Protein AF-A0A4U8WAI0-F1 (afdb_monomer_lite)

Sequence (190 aa):
MKTVTSFFSLLFFILFVSCNKNGIERKIPLLVASQEYNDLNKFKKEFIAYSDSTYIFNEEYRETNHNKTERWEGKVEIINNIIKFTPFTLDYNGSETAILKNGFIEFADGKFPDRMKIVQTSLSIKNNLDLKNFKDYAVFTFYKNHHNSIWKKEVSNYDINTNELVKIDSILKKEFETNKKLGLIVKNSW

Secondary structure (DSSP, 8-state):
--SHHHHHHHHHHHHHH---------PPEEEEEEEEEESSSEEEEEEEEETTSEEEEEEEEE-SS-EEEEEEEEEEEEETTEEEEESS-BTTTTBSEEEEETTEEEE-SSSS-EEEEEEEE-S--B-----TT-SS-------HHHH--TTS--PPP----HHHHHHHHHHHHHHHHHHGGGT-------

Radius of gyration: 26.23 Å; chains: 1; bounding box: 45×72×94 Å

Structure (mmCIF, N/CA/C/O backbone):
data_AF-A0A4U8WAI0-F1
#
_entry.id   AF-A0A4U8WAI0-F1
#
loop_
_atom_site.group_PDB
_atom_site.id
_atom_site.type_symbol
_atom_site.label_atom_id
_atom_site.label_alt_id
_atom_site.label_comp_id
_atom_site.label_asym_id
_atom_site.label_entity_id
_atom_site.label_seq_id
_atom_site.pdbx_PDB_ins_code
_atom_site.Cartn_x
_atom_site.Cartn_y
_atom_site.Cartn_z
_atom_site.occupancy
_atom_site.B_iso_or_equiv
_atom_site.auth_seq_id
_atom_site.auth_comp_id
_atom_site.auth_asym_id
_atom_site.auth_atom_id
_atom_site.pdbx_PDB_model_num
ATOM 1 N N . MET A 1 1 ? 18.831 42.780 -57.590 1.00 48.75 1 MET A N 1
ATOM 2 C CA . MET A 1 1 ? 18.507 42.966 -56.152 1.00 48.75 1 MET A CA 1
ATOM 3 C C . MET A 1 1 ? 17.243 42.188 -55.741 1.00 48.75 1 MET A C 1
ATOM 5 O O . MET A 1 1 ? 16.294 42.777 -55.250 1.00 48.75 1 MET A O 1
ATOM 9 N N . LYS A 1 2 ? 17.187 40.861 -55.943 1.00 48.75 2 LYS A N 1
ATOM 10 C CA . LYS A 1 2 ? 16.062 40.012 -55.466 1.00 48.75 2 LYS A CA 1
ATOM 11 C C . LYS A 1 2 ? 16.509 38.768 -54.683 1.00 48.75 2 LYS A C 1
ATOM 13 O O . LYS A 1 2 ? 15.681 38.074 -54.117 1.00 48.75 2 LYS A O 1
ATOM 18 N N . THR A 1 3 ? 17.811 38.500 -54.623 1.00 47.19 3 THR A N 1
ATOM 19 C CA . THR A 1 3 ? 18.385 37.323 -53.954 1.00 47.19 3 THR A CA 1
ATOM 20 C C . THR A 1 3 ? 18.779 37.590 -52.499 1.00 47.19 3 THR A C 1
ATOM 22 O O . THR A 1 3 ? 18.745 36.676 -51.684 1.00 47.19 3 THR A O 1
ATOM 25 N N . VAL A 1 4 ? 19.077 38.844 -52.138 1.00 52.25 4 VAL A N 1
ATOM 26 C CA . VAL A 1 4 ? 19.508 39.216 -50.774 1.00 52.25 4 VAL A CA 1
ATOM 27 C C . VAL A 1 4 ? 18.338 39.215 -49.779 1.00 52.25 4 VAL A C 1
ATOM 29 O O . VAL A 1 4 ? 18.501 38.817 -48.630 1.00 52.25 4 VAL A O 1
ATOM 32 N N . THR A 1 5 ? 17.127 39.567 -50.223 1.00 51.12 5 THR A N 1
ATOM 33 C CA . THR A 1 5 ? 15.915 39.552 -49.385 1.00 51.12 5 THR A CA 1
ATOM 34 C C . THR A 1 5 ? 15.416 38.138 -49.069 1.00 51.12 5 THR A C 1
ATOM 36 O O . THR A 1 5 ? 14.821 37.925 -48.016 1.00 51.12 5 THR A O 1
ATOM 39 N N . SER A 1 6 ? 15.707 37.152 -49.925 1.00 53.38 6 SER A N 1
ATOM 40 C CA . SER A 1 6 ? 15.308 35.753 -49.706 1.00 53.38 6 SER A CA 1
ATOM 41 C C . SER A 1 6 ? 16.147 35.055 -48.629 1.00 53.38 6 SER A C 1
ATOM 43 O O . SER A 1 6 ? 15.634 34.192 -47.922 1.00 53.38 6 SER A O 1
ATOM 45 N N . PHE A 1 7 ? 17.419 35.436 -48.472 1.00 54.06 7 PHE A N 1
ATOM 46 C CA . PHE A 1 7 ? 18.313 34.841 -47.471 1.00 54.06 7 PHE A CA 1
ATOM 47 C C . PHE A 1 7 ? 17.980 35.307 -46.046 1.00 54.06 7 PHE A C 1
ATOM 49 O O . PHE A 1 7 ? 18.016 34.512 -45.108 1.00 54.06 7 PHE A O 1
ATOM 56 N N . PHE A 1 8 ? 17.572 36.571 -45.889 1.00 57.22 8 PHE A N 1
ATOM 57 C CA . PHE A 1 8 ? 17.129 37.115 -44.600 1.00 57.22 8 PHE A CA 1
ATOM 58 C C . PHE A 1 8 ? 15.827 36.470 -44.102 1.00 57.22 8 PHE A C 1
ATOM 60 O O . PHE A 1 8 ? 15.680 36.234 -42.905 1.00 57.22 8 PHE A O 1
ATOM 67 N N . SER A 1 9 ? 14.912 36.119 -45.012 1.00 57.28 9 SER A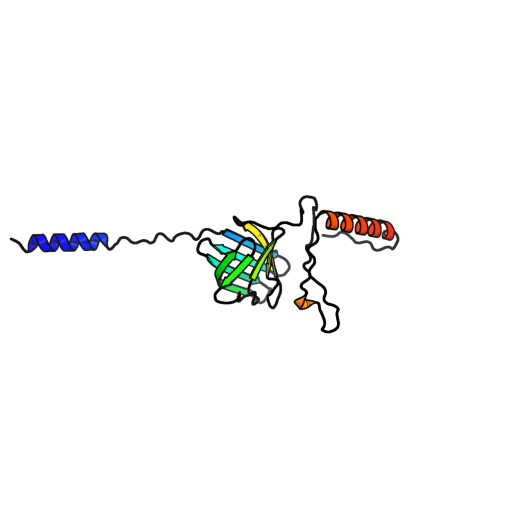 N 1
ATOM 68 C CA . SER A 1 9 ? 13.672 35.410 -44.668 1.00 57.28 9 SER A CA 1
ATOM 69 C C . SER A 1 9 ? 13.926 33.977 -44.182 1.00 57.28 9 SER A C 1
ATOM 71 O O . SER A 1 9 ? 13.237 33.518 -43.271 1.00 57.28 9 SER A O 1
ATOM 73 N N . LEU A 1 10 ? 14.935 33.292 -44.733 1.00 55.88 10 LEU A N 1
ATOM 74 C CA . LEU A 1 10 ? 15.295 31.930 -44.328 1.00 55.88 10 LEU A CA 1
ATOM 75 C C . LEU A 1 10 ? 15.992 31.904 -42.956 1.00 55.88 10 LEU A C 1
ATOM 77 O O . LEU A 1 10 ? 15.709 31.031 -42.140 1.00 55.88 10 LEU A O 1
ATOM 81 N N . LEU A 1 11 ? 16.842 32.899 -42.663 1.00 57.72 11 LEU A N 1
ATOM 82 C CA . LEU A 1 11 ? 17.500 33.032 -41.356 1.00 57.72 11 LEU A CA 1
ATOM 83 C C . LEU A 1 11 ? 16.498 33.305 -40.221 1.00 57.72 11 LEU A C 1
ATOM 85 O O . LEU A 1 11 ? 16.663 32.799 -39.113 1.00 57.72 11 LEU A O 1
ATOM 89 N N . PHE A 1 12 ? 15.437 34.068 -40.507 1.00 58.91 12 PHE A N 1
ATOM 90 C CA . PHE A 1 12 ? 14.387 34.368 -39.532 1.00 58.91 12 PHE A CA 1
ATOM 91 C C . PHE A 1 12 ? 13.549 33.128 -39.180 1.00 58.91 12 PHE A C 1
ATOM 93 O O . PHE A 1 12 ? 13.150 32.965 -38.032 1.00 58.91 12 PHE A O 1
ATOM 100 N N . PHE A 1 13 ? 13.342 32.209 -40.131 1.00 55.56 13 PHE A N 1
ATOM 101 C CA . PHE A 1 13 ? 12.629 30.950 -39.882 1.00 55.56 13 PHE A CA 1
ATOM 102 C C . PHE A 1 13 ? 13.419 29.975 -38.997 1.00 55.56 13 PHE A C 1
ATOM 104 O O . PHE A 1 13 ? 12.824 29.277 -38.179 1.00 55.56 13 PHE A O 1
ATOM 111 N N . ILE A 1 14 ? 14.753 29.960 -39.097 1.00 59.62 14 ILE A N 1
ATOM 112 C CA . ILE A 1 14 ? 15.612 29.095 -38.268 1.00 59.62 14 ILE A CA 1
ATOM 113 C C . ILE A 1 14 ? 15.574 29.527 -36.789 1.00 59.62 14 ILE A C 1
ATOM 115 O O . ILE A 1 14 ? 15.638 28.680 -35.898 1.00 59.62 14 ILE A O 1
ATOM 119 N N . LEU A 1 15 ? 15.376 30.820 -36.509 1.00 53.59 15 LEU A N 1
ATOM 120 C CA . LEU A 1 15 ? 15.262 31.336 -35.139 1.00 53.59 15 LEU A CA 1
ATOM 121 C C . LEU A 1 15 ? 13.970 30.898 -34.422 1.00 53.59 15 LEU A C 1
ATOM 123 O O . LEU A 1 15 ? 13.975 30.793 -33.199 1.00 53.59 15 LEU A O 1
ATOM 127 N N . PHE A 1 16 ? 12.897 30.567 -35.150 1.00 55.09 16 PHE A N 1
ATOM 128 C CA . PHE A 1 16 ? 11.651 30.057 -34.555 1.00 55.09 16 PHE A CA 1
ATOM 129 C C . PHE A 1 16 ? 11.649 28.541 -34.305 1.00 55.09 16 PHE A C 1
ATOM 131 O O . PHE A 1 16 ? 10.813 28.053 -33.545 1.00 55.09 16 PHE A O 1
ATOM 138 N N . VAL A 1 17 ? 12.589 27.786 -34.887 1.00 56.12 17 VAL A N 1
ATOM 139 C CA . VAL A 1 17 ? 12.717 26.335 -34.643 1.00 56.12 17 VAL A CA 1
ATOM 140 C C . VAL A 1 17 ? 13.436 26.046 -33.319 1.00 56.12 17 VAL A C 1
ATOM 142 O O . VAL A 1 17 ? 13.257 24.979 -32.739 1.00 56.12 17 VAL A O 1
ATOM 145 N N . SER A 1 18 ? 14.162 27.018 -32.759 1.00 49.38 18 SER A N 1
ATOM 146 C CA . SER A 1 18 ? 14.815 26.881 -31.451 1.00 49.38 18 SER A CA 1
ATOM 147 C C . SER A 1 18 ? 13.900 27.296 -30.291 1.00 49.38 18 SER A C 1
ATOM 149 O O . SER A 1 18 ? 14.303 27.987 -29.358 1.00 49.38 18 SER A O 1
ATOM 151 N N . CYS A 1 19 ? 12.636 26.868 -30.326 1.00 44.09 19 CYS A N 1
ATOM 152 C CA . CYS A 1 19 ? 11.806 26.862 -29.128 1.00 44.09 19 CYS A CA 1
ATOM 153 C C . CYS A 1 19 ? 12.136 25.580 -28.360 1.00 44.09 19 CYS A C 1
ATOM 155 O O . CYS A 1 19 ? 11.462 24.558 -28.482 1.00 44.09 19 CYS A O 1
ATOM 157 N N . ASN A 1 20 ? 13.231 25.631 -27.605 1.00 47.34 20 ASN A N 1
ATOM 158 C CA . ASN A 1 20 ? 13.662 24.558 -26.726 1.00 47.34 20 ASN A CA 1
ATOM 159 C C . ASN A 1 20 ? 12.610 24.408 -25.611 1.00 47.34 20 ASN A C 1
ATOM 161 O O . ASN A 1 20 ? 12.690 25.057 -24.568 1.00 47.34 20 ASN A O 1
ATOM 165 N N . LYS A 1 21 ? 11.578 23.586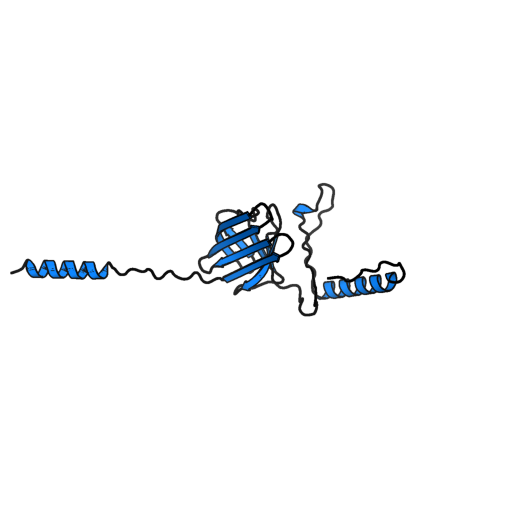 -25.841 1.00 47.62 21 LYS A N 1
ATOM 166 C CA . LYS A 1 21 ? 10.645 23.129 -24.804 1.00 47.62 21 LYS A CA 1
ATOM 167 C C . LYS A 1 21 ? 11.368 22.139 -23.888 1.00 47.62 21 LYS A C 1
ATOM 169 O O . LYS A 1 21 ? 10.975 20.990 -23.765 1.00 47.62 21 LYS A O 1
ATOM 174 N N . ASN A 1 22 ? 12.393 22.613 -23.189 1.00 43.12 22 ASN A N 1
ATOM 175 C CA . ASN A 1 22 ? 12.888 21.971 -21.977 1.00 43.12 22 ASN A CA 1
ATOM 176 C C . ASN A 1 22 ? 12.138 22.550 -20.772 1.00 43.12 22 ASN A C 1
ATOM 178 O O . ASN A 1 22 ? 12.723 22.898 -19.752 1.00 43.12 22 ASN A O 1
ATOM 182 N N . GLY A 1 23 ? 10.817 22.677 -20.898 1.00 42.31 23 GLY A N 1
ATOM 183 C CA . GLY A 1 23 ? 9.958 22.631 -19.733 1.00 42.31 23 GLY A CA 1
ATOM 184 C C . GLY A 1 23 ? 9.838 21.159 -19.394 1.00 42.31 23 GLY A C 1
ATOM 185 O O . GLY A 1 23 ? 9.019 20.473 -19.991 1.00 42.31 23 GLY A O 1
ATOM 186 N N . ILE A 1 24 ? 10.695 20.649 -18.508 1.00 51.03 24 ILE A N 1
ATOM 187 C CA . ILE A 1 24 ? 10.429 19.361 -17.868 1.00 51.03 24 ILE A CA 1
ATOM 188 C C . ILE A 1 24 ? 9.103 19.571 -17.134 1.00 51.03 24 ILE A C 1
ATOM 190 O O . ILE A 1 24 ? 9.083 20.197 -16.072 1.00 51.03 24 ILE A O 1
ATOM 194 N N . GLU A 1 25 ? 7.990 19.146 -17.734 1.00 57.62 25 GLU A N 1
ATOM 195 C CA . GLU A 1 25 ? 6.705 19.084 -17.048 1.00 57.62 25 GLU A CA 1
ATOM 196 C C . GLU A 1 25 ? 6.931 18.236 -15.798 1.00 57.62 25 GLU A C 1
ATOM 198 O O . GLU A 1 25 ? 7.198 17.035 -15.866 1.00 57.62 25 GLU A O 1
ATOM 203 N N . ARG A 1 26 ? 6.941 18.888 -14.632 1.00 69.19 26 ARG A N 1
ATOM 204 C CA . ARG A 1 26 ? 7.098 18.187 -13.361 1.00 69.19 26 ARG A CA 1
ATOM 205 C C . ARG A 1 26 ? 5.863 17.318 -13.188 1.00 69.19 26 ARG A C 1
ATOM 207 O O . ARG A 1 26 ? 4.778 17.845 -12.953 1.00 69.19 26 ARG A O 1
ATOM 214 N N . LYS A 1 27 ? 6.035 16.000 -13.303 1.00 85.44 27 LYS A N 1
ATOM 215 C CA . LYS A 1 27 ? 4.972 15.027 -13.050 1.00 85.44 27 LYS A CA 1
ATOM 216 C C . LYS A 1 27 ? 4.385 15.283 -11.662 1.00 85.44 27 LYS A C 1
ATOM 218 O O . LYS A 1 27 ? 5.101 15.190 -10.665 1.00 85.44 27 LYS A O 1
ATOM 223 N N . ILE A 1 28 ? 3.101 15.631 -11.591 1.00 92.75 28 ILE A N 1
ATOM 224 C CA . ILE A 1 28 ? 2.428 15.927 -10.319 1.00 92.75 28 ILE A CA 1
ATOM 225 C C . ILE A 1 28 ? 2.062 14.591 -9.656 1.00 92.75 28 ILE A C 1
ATOM 227 O O . ILE A 1 28 ? 1.326 13.821 -10.286 1.00 92.75 28 ILE A O 1
ATOM 231 N N . PRO A 1 29 ? 2.545 14.292 -8.433 1.00 96.25 29 PRO A N 1
ATOM 232 C CA . PRO A 1 29 ? 2.156 13.088 -7.703 1.00 96.25 29 PRO A CA 1
ATOM 233 C C . PRO A 1 29 ? 0.669 13.124 -7.329 1.00 96.25 29 PRO A C 1
ATOM 235 O O . PRO A 1 29 ? 0.208 14.078 -6.702 1.00 96.25 29 PRO A O 1
ATOM 238 N N . LEU A 1 30 ? -0.073 12.073 -7.679 1.00 96.06 30 LEU A N 1
ATOM 239 C CA . LEU A 1 30 ? -1.452 11.838 -7.226 1.00 96.06 30 LEU A CA 1
ATOM 240 C C . LEU A 1 30 ? -1.503 11.012 -5.940 1.00 96.06 30 LEU A C 1
ATOM 242 O O . LEU A 1 30 ? -2.429 11.136 -5.139 1.00 96.06 30 LEU A O 1
ATOM 246 N N . LEU A 1 31 ? -0.513 10.146 -5.750 1.00 97.62 31 LEU A N 1
ATOM 247 C CA . LEU A 1 31 ? -0.402 9.270 -4.599 1.00 97.62 31 LEU A CA 1
ATOM 248 C C . LEU A 1 31 ? 1.069 9.067 -4.270 1.00 97.62 31 LEU A C 1
ATOM 250 O O . LEU A 1 31 ? 1.859 8.759 -5.157 1.00 97.62 31 LEU A O 1
ATOM 254 N N . VAL A 1 32 ? 1.398 9.198 -2.991 1.00 98.00 32 VAL A N 1
ATOM 255 C CA . VAL A 1 32 ? 2.673 8.796 -2.408 1.00 98.00 32 VAL A CA 1
ATOM 256 C C . VAL A 1 32 ? 2.361 7.884 -1.235 1.00 98.00 32 VAL A C 1
ATOM 258 O O . VAL A 1 32 ? 1.639 8.270 -0.309 1.00 98.00 32 VAL A O 1
ATOM 261 N N . ALA A 1 33 ? 2.911 6.679 -1.271 1.00 97.62 33 ALA A N 1
ATOM 262 C CA . ALA A 1 33 ? 2.905 5.755 -0.155 1.00 97.62 33 ALA A CA 1
ATOM 263 C C . ALA A 1 33 ? 4.339 5.384 0.202 1.00 97.62 33 ALA A C 1
ATOM 265 O O . ALA A 1 33 ? 5.172 5.205 -0.684 1.00 97.62 33 ALA A O 1
ATOM 266 N N . SER A 1 34 ? 4.631 5.280 1.492 1.00 96.50 34 SER A N 1
ATOM 267 C CA . SER A 1 34 ? 5.968 4.935 1.951 1.00 96.50 34 SER A CA 1
ATOM 268 C C . SER A 1 34 ? 5.940 4.094 3.213 1.00 96.50 34 SER A C 1
ATOM 270 O O . SER A 1 34 ? 4.956 4.039 3.961 1.00 96.50 34 SER A O 1
ATOM 272 N N . GLN A 1 35 ? 7.055 3.411 3.424 1.00 92.00 35 GLN A N 1
ATOM 273 C CA . GLN A 1 35 ? 7.313 2.603 4.597 1.00 92.00 35 GLN A CA 1
ATOM 274 C C . GLN A 1 35 ? 8.811 2.627 4.861 1.00 92.00 35 GLN A C 1
ATOM 276 O O . GLN A 1 35 ? 9.608 2.445 3.943 1.00 92.00 35 GLN A O 1
ATOM 281 N N . GLU A 1 36 ? 9.190 2.880 6.106 1.00 91.19 36 GLU A N 1
ATOM 282 C CA . GLU A 1 36 ? 10.587 2.933 6.518 1.00 91.19 36 GLU A CA 1
ATOM 283 C C . GLU A 1 36 ? 10.748 2.198 7.845 1.00 91.19 36 GLU A C 1
ATOM 285 O O . GLU A 1 36 ? 9.980 2.417 8.784 1.00 91.19 36 GLU A O 1
ATOM 290 N N . TYR A 1 37 ? 11.751 1.328 7.897 1.00 85.56 37 TYR A N 1
ATOM 291 C CA . TYR A 1 37 ? 12.208 0.643 9.093 1.00 85.56 37 TYR A CA 1
ATOM 292 C C . TYR A 1 37 ? 13.691 0.942 9.265 1.00 85.56 37 TYR A C 1
ATOM 294 O O . TYR A 1 37 ? 14.490 0.714 8.357 1.00 85.56 37 TYR A O 1
ATOM 302 N N . ASN A 1 38 ? 14.034 1.477 10.430 1.00 80.44 38 ASN A N 1
ATOM 303 C CA . ASN A 1 38 ? 15.405 1.762 10.823 1.00 80.44 38 ASN A CA 1
ATOM 304 C C . ASN A 1 38 ? 15.674 0.983 12.113 1.00 80.44 38 ASN A C 1
ATOM 306 O O . ASN A 1 38 ? 15.471 1.513 13.205 1.00 80.44 38 ASN A O 1
ATOM 310 N N . ASP A 1 39 ? 16.046 -0.288 11.971 1.00 76.94 39 ASP A N 1
ATOM 311 C CA . ASP A 1 39 ? 16.511 -1.133 13.070 1.00 76.94 39 ASP A CA 1
ATOM 312 C C . ASP A 1 39 ? 18.022 -1.405 12.922 1.00 76.94 39 ASP A C 1
ATOM 314 O O . ASP A 1 39 ? 18.792 -0.468 12.703 1.00 76.94 39 ASP A O 1
ATOM 318 N N . LEU A 1 40 ? 18.476 -2.653 13.072 1.00 74.25 40 LEU A N 1
ATOM 319 C CA . LEU A 1 40 ? 19.851 -3.046 12.740 1.00 74.25 40 LEU A CA 1
ATOM 320 C C . LEU A 1 40 ? 20.129 -2.927 11.232 1.00 74.25 40 LEU A C 1
ATOM 322 O O . LEU A 1 40 ? 21.271 -2.692 10.835 1.00 74.25 40 LEU A O 1
ATOM 326 N N . ASN A 1 41 ? 19.080 -3.049 10.420 1.00 80.38 41 ASN A N 1
ATOM 327 C CA . ASN A 1 41 ? 19.074 -2.836 8.987 1.00 80.38 41 ASN A CA 1
ATOM 328 C C . ASN A 1 41 ? 18.254 -1.579 8.661 1.00 80.38 41 ASN A C 1
ATOM 330 O O . ASN A 1 41 ? 17.373 -1.143 9.408 1.00 80.38 41 ASN A O 1
ATOM 334 N N . LYS A 1 42 ? 18.536 -0.980 7.506 1.00 87.75 42 LYS A N 1
ATOM 335 C CA . LYS A 1 42 ? 17.703 0.091 6.961 1.00 87.75 42 LYS A CA 1
ATOM 336 C C . LYS A 1 42 ? 16.910 -0.445 5.791 1.00 87.75 42 LYS A C 1
ATOM 338 O O . LYS A 1 42 ? 17.481 -0.907 4.808 1.00 87.75 42 LYS A O 1
ATOM 343 N N . PHE A 1 43 ? 15.597 -0.316 5.877 1.00 90.06 43 PHE A N 1
ATOM 344 C CA . PHE A 1 43 ? 14.692 -0.652 4.797 1.00 90.06 43 PHE A CA 1
ATOM 345 C C . PHE A 1 43 ? 13.768 0.519 4.518 1.00 90.06 43 PHE A C 1
ATOM 347 O O . PHE A 1 43 ? 13.123 1.046 5.425 1.00 90.06 43 PHE A O 1
ATOM 354 N N . LYS A 1 44 ? 13.677 0.914 3.254 1.00 94.38 44 LYS A N 1
ATOM 355 C CA . LYS A 1 44 ? 12.784 1.971 2.807 1.00 94.38 44 LYS A CA 1
ATOM 356 C C . LYS A 1 44 ? 12.109 1.562 1.511 1.00 94.38 44 LYS A C 1
ATOM 358 O O . LYS A 1 44 ? 12.768 1.146 0.566 1.00 94.38 44 LYS A O 1
ATOM 363 N N . LYS A 1 45 ? 10.798 1.762 1.454 1.00 95.75 45 LYS A N 1
ATOM 364 C CA . LYS A 1 45 ? 9.999 1.642 0.240 1.00 95.75 45 LYS A CA 1
ATOM 365 C C . LYS A 1 45 ? 9.227 2.913 -0.029 1.00 95.75 45 LYS A C 1
ATOM 367 O O . LYS A 1 45 ? 8.777 3.595 0.897 1.00 95.75 45 LYS A O 1
ATOM 372 N N . GLU A 1 46 ? 9.046 3.200 -1.305 1.00 98.06 46 GLU A N 1
ATOM 373 C CA . GLU A 1 46 ? 8.242 4.318 -1.765 1.00 98.06 46 GLU A CA 1
ATOM 374 C C . GLU A 1 46 ? 7.533 3.958 -3.066 1.00 98.06 46 GLU A C 1
ATOM 376 O O . GLU A 1 46 ? 8.164 3.530 -4.027 1.00 98.06 46 GLU A O 1
ATOM 381 N N . PHE A 1 47 ? 6.224 4.178 -3.106 1.00 98.31 47 PHE A N 1
ATOM 382 C CA . PHE A 1 47 ? 5.422 4.113 -4.317 1.00 98.31 47 PHE A CA 1
ATOM 383 C C . PHE A 1 47 ? 4.851 5.490 -4.628 1.00 98.31 47 PHE A C 1
ATOM 385 O O . PHE A 1 47 ? 4.203 6.106 -3.778 1.00 98.31 47 PHE A O 1
ATOM 392 N N . ILE A 1 48 ? 5.058 5.948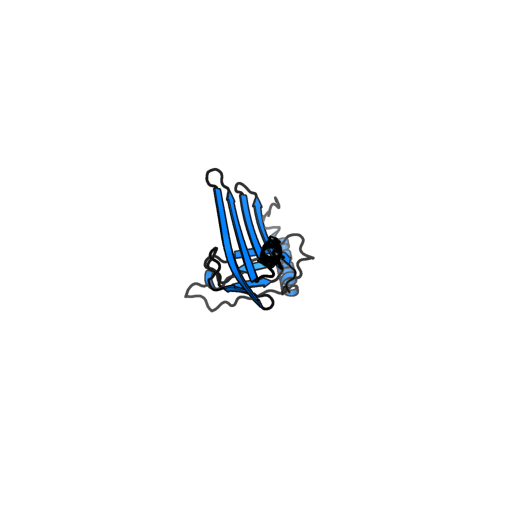 -5.859 1.00 98.19 48 ILE A N 1
ATOM 393 C CA . ILE A 1 48 ? 4.532 7.210 -6.364 1.00 98.19 48 ILE A CA 1
ATOM 394 C C . ILE A 1 48 ? 3.743 6.936 -7.638 1.00 98.19 48 ILE A C 1
ATOM 396 O O . ILE A 1 48 ? 4.306 6.437 -8.609 1.00 98.19 48 ILE A O 1
ATOM 400 N N . ALA A 1 49 ? 2.466 7.314 -7.656 1.00 97.69 49 ALA A N 1
ATOM 401 C CA . ALA A 1 49 ? 1.669 7.378 -8.879 1.00 97.69 49 ALA A CA 1
ATOM 402 C C . ALA A 1 49 ? 1.479 8.840 -9.294 1.00 97.69 49 ALA A C 1
ATOM 404 O O . ALA A 1 49 ? 1.158 9.696 -8.465 1.00 97.69 49 ALA A O 1
ATOM 405 N N . TYR A 1 50 ? 1.662 9.123 -10.579 1.00 97.44 50 TYR A N 1
ATOM 406 C CA . TYR A 1 50 ? 1.626 10.467 -11.143 1.00 97.44 50 TYR A CA 1
ATOM 407 C C . TYR A 1 50 ? 0.369 10.716 -11.977 1.00 97.44 50 TYR A C 1
ATOM 409 O O . TYR A 1 50 ? -0.291 9.802 -12.466 1.00 97.44 50 TYR A O 1
ATOM 417 N N . SER A 1 51 ? 0.062 11.998 -12.163 1.00 94.88 51 SER A N 1
ATOM 418 C CA . SER A 1 51 ? -1.065 12.488 -12.972 1.00 94.88 51 SER A CA 1
ATOM 419 C C . SER A 1 51 ? -0.997 12.116 -14.453 1.00 94.88 51 SER A C 1
ATOM 421 O O . SER A 1 51 ? -2.031 12.051 -15.108 1.00 94.88 51 SER A O 1
ATOM 423 N N . ASP A 1 52 ? 0.191 11.809 -14.972 1.00 95.06 52 ASP A N 1
ATOM 424 C CA . ASP A 1 52 ? 0.408 11.333 -16.343 1.00 95.06 52 ASP A CA 1
ATOM 425 C C . ASP A 1 52 ? 0.218 9.809 -16.494 1.00 95.06 52 ASP A C 1
ATOM 427 O O . ASP A 1 52 ? 0.609 9.231 -17.507 1.00 95.06 52 ASP A O 1
ATOM 431 N N . SER A 1 53 ? -0.384 9.149 -15.495 1.00 95.44 53 SER A N 1
ATOM 432 C CA . SER A 1 53 ? -0.614 7.696 -15.458 1.00 95.44 53 SER A CA 1
ATOM 433 C C . SER A 1 53 ? 0.669 6.856 -15.419 1.00 95.44 53 SER A C 1
ATOM 435 O O . SER A 1 53 ? 0.643 5.667 -15.735 1.00 95.44 53 SER A O 1
ATOM 437 N N . THR A 1 54 ? 1.801 7.443 -15.023 1.00 97.44 54 THR A N 1
ATOM 438 C CA . THR A 1 54 ? 3.033 6.695 -14.735 1.00 97.44 54 THR A CA 1
ATOM 439 C C . THR A 1 54 ? 3.202 6.444 -13.241 1.00 97.44 54 THR A C 1
ATOM 441 O O . THR A 1 54 ? 2.629 7.154 -12.411 1.00 97.44 54 THR A O 1
ATOM 444 N N . TYR A 1 55 ? 3.992 5.434 -12.882 1.00 97.88 55 TYR A N 1
ATOM 445 C CA . TYR A 1 55 ? 4.378 5.186 -11.497 1.00 97.88 55 TYR A CA 1
ATOM 446 C C . TYR A 1 55 ? 5.876 4.933 -11.357 1.00 97.88 55 TYR A C 1
ATOM 448 O O . TYR A 1 55 ? 6.549 4.539 -12.310 1.00 97.88 55 TYR A O 1
ATOM 456 N N . ILE A 1 56 ? 6.364 5.136 -10.137 1.00 98.06 56 ILE A N 1
ATOM 457 C CA . ILE A 1 56 ? 7.679 4.706 -9.670 1.00 98.06 56 ILE A CA 1
ATOM 458 C C . ILE A 1 56 ? 7.481 3.920 -8.373 1.00 98.06 56 ILE A C 1
ATOM 460 O O . ILE A 1 56 ? 6.738 4.354 -7.494 1.00 98.06 56 ILE A O 1
ATOM 464 N N . PHE A 1 57 ? 8.165 2.789 -8.245 1.00 97.94 57 PHE A N 1
ATOM 465 C CA . PHE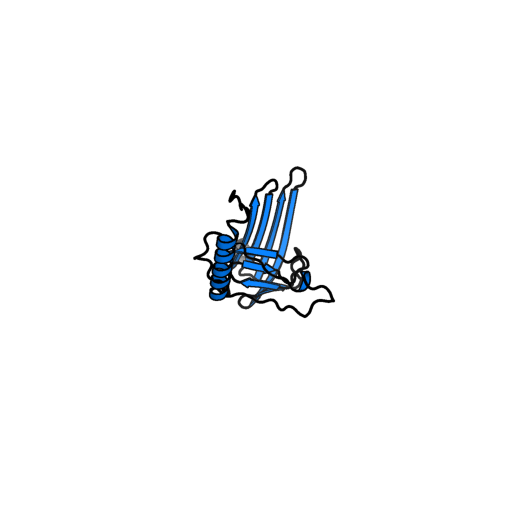 A 1 57 ? 8.351 2.072 -6.989 1.00 97.94 57 PHE A CA 1
ATOM 466 C C . PHE A 1 57 ? 9.851 2.010 -6.699 1.00 97.94 57 PHE A C 1
ATOM 468 O O . PHE A 1 57 ? 10.608 1.519 -7.531 1.00 97.94 57 PHE A O 1
ATOM 475 N N . ASN A 1 58 ? 10.284 2.497 -5.541 1.00 97.81 58 ASN A N 1
ATOM 476 C CA . ASN A 1 58 ? 11.666 2.411 -5.080 1.00 97.81 58 ASN A CA 1
ATOM 477 C C . ASN A 1 58 ? 11.738 1.492 -3.855 1.00 97.81 58 ASN A C 1
ATOM 479 O O . ASN A 1 58 ? 10.926 1.630 -2.939 1.00 97.81 58 ASN A O 1
ATOM 483 N N . GLU A 1 59 ? 12.739 0.618 -3.813 1.00 95.50 59 GLU A N 1
ATOM 484 C CA . GLU A 1 59 ? 13.129 -0.128 -2.617 1.00 95.50 59 GLU A CA 1
ATOM 485 C C . GLU A 1 59 ? 14.608 0.128 -2.321 1.00 95.50 59 GLU A C 1
ATOM 487 O O . GLU A 1 59 ? 15.465 0.055 -3.200 1.00 95.50 59 GLU A O 1
ATOM 492 N N . GLU A 1 60 ? 14.911 0.437 -1.068 1.00 94.69 60 GLU A N 1
ATOM 493 C CA . GLU A 1 60 ? 16.262 0.559 -0.549 1.00 94.69 60 GLU A CA 1
ATOM 494 C C . GLU A 1 60 ? 16.404 -0.369 0.651 1.00 94.69 60 GLU A C 1
ATOM 496 O O . GLU A 1 60 ? 15.654 -0.273 1.623 1.00 94.69 60 GLU A O 1
ATOM 501 N N . TYR A 1 61 ? 17.400 -1.241 0.586 1.00 92.44 61 TYR A N 1
ATOM 502 C CA . TYR A 1 61 ? 17.761 -2.157 1.649 1.00 92.44 61 TYR A CA 1
ATOM 503 C C . TYR A 1 61 ? 19.247 -2.019 1.959 1.00 92.44 61 TYR A C 1
ATOM 505 O O . TYR A 1 61 ? 20.086 -2.091 1.060 1.00 92.44 61 TYR A O 1
ATOM 513 N N . ARG A 1 62 ? 19.582 -1.792 3.227 1.00 89.56 62 ARG A N 1
ATOM 514 C CA . ARG A 1 62 ? 20.960 -1.724 3.714 1.00 89.56 62 ARG A CA 1
ATOM 515 C C . ARG A 1 62 ? 21.137 -2.613 4.930 1.00 89.56 62 ARG A C 1
ATOM 517 O O . ARG A 1 62 ? 20.440 -2.452 5.930 1.00 89.56 62 ARG A O 1
ATOM 524 N N . GLU A 1 63 ? 22.133 -3.474 4.846 1.00 88.38 63 GLU A N 1
ATOM 525 C CA . GLU A 1 63 ? 22.626 -4.351 5.898 1.00 88.38 63 GLU A CA 1
ATOM 526 C C . GLU A 1 63 ? 24.121 -4.093 6.120 1.00 88.38 63 GLU A C 1
ATOM 528 O O . GLU A 1 63 ? 24.773 -3.355 5.378 1.00 88.38 63 GLU A O 1
ATOM 533 N N . THR A 1 64 ? 24.707 -4.747 7.124 1.00 84.69 64 THR A N 1
ATOM 534 C CA . THR A 1 64 ? 26.134 -4.593 7.457 1.00 84.69 64 THR A CA 1
ATOM 535 C C . THR A 1 64 ? 27.074 -4.941 6.295 1.00 84.69 64 THR A C 1
ATOM 537 O O . THR A 1 64 ? 28.129 -4.328 6.151 1.00 84.69 64 THR A O 1
ATOM 540 N N . ASN A 1 65 ? 26.715 -5.923 5.469 1.00 89.06 65 ASN A N 1
ATOM 541 C CA . ASN A 1 65 ? 27.557 -6.458 4.394 1.00 89.06 65 ASN A CA 1
ATOM 542 C C . ASN A 1 65 ? 26.893 -6.421 3.007 1.00 89.06 65 ASN A C 1
ATOM 544 O O . ASN A 1 65 ? 27.508 -6.859 2.034 1.00 89.06 65 ASN A O 1
ATOM 548 N N . HIS A 1 66 ? 25.664 -5.916 2.897 1.00 85.50 66 HIS A N 1
ATOM 549 C CA . HIS A 1 66 ? 24.920 -5.894 1.645 1.00 85.50 66 HIS A CA 1
ATOM 550 C C . HIS A 1 66 ? 24.050 -4.645 1.551 1.00 85.50 66 HIS A C 1
ATOM 552 O O . HIS A 1 66 ? 23.318 -4.314 2.474 1.00 85.50 66 HIS A O 1
ATOM 558 N N . ASN A 1 67 ? 24.117 -3.961 0.411 1.00 91.81 67 ASN A N 1
ATOM 559 C CA . ASN A 1 67 ? 23.238 -2.846 0.092 1.00 91.81 67 ASN A CA 1
ATOM 560 C C . ASN A 1 67 ? 22.591 -3.116 -1.261 1.00 91.81 67 ASN A C 1
ATOM 562 O O . ASN A 1 67 ? 23.273 -3.511 -2.210 1.00 91.81 67 ASN A O 1
ATOM 566 N N . LYS A 1 68 ? 21.293 -2.850 -1.353 1.00 94.38 68 LYS A N 1
ATOM 567 C CA . LYS A 1 68 ? 20.496 -3.011 -2.559 1.00 94.38 68 LYS A CA 1
ATOM 568 C C . LYS A 1 68 ? 19.595 -1.795 -2.729 1.00 94.38 68 LYS A C 1
ATOM 570 O O . LYS A 1 68 ? 18.933 -1.359 -1.791 1.00 94.38 68 LYS A O 1
ATOM 575 N N . THR A 1 69 ? 19.569 -1.247 -3.934 1.00 95.81 69 THR A N 1
ATOM 576 C CA . THR A 1 69 ? 18.583 -0.241 -4.331 1.00 95.81 69 THR A CA 1
ATOM 577 C C . THR A 1 69 ? 17.969 -0.687 -5.639 1.00 95.81 69 THR A C 1
ATOM 579 O O . THR A 1 69 ? 18.684 -0.941 -6.606 1.00 95.81 69 THR A O 1
ATOM 582 N N . GLU A 1 70 ? 16.649 -0.780 -5.658 1.00 96.88 70 GLU A N 1
ATOM 583 C CA . GLU A 1 70 ? 15.874 -1.138 -6.834 1.00 96.88 70 GLU A CA 1
ATOM 584 C C . GLU A 1 70 ? 14.840 -0.068 -7.133 1.00 96.88 70 GLU A C 1
ATOM 586 O O . GLU A 1 70 ? 14.334 0.631 -6.251 1.00 96.88 70 GLU A O 1
ATOM 591 N N . ARG A 1 71 ? 14.550 0.059 -8.423 1.00 97.50 71 ARG A N 1
ATOM 592 C CA . ARG A 1 71 ? 13.586 1.006 -8.944 1.00 97.50 71 ARG A CA 1
ATOM 593 C C . ARG A 1 71 ? 12.831 0.356 -10.083 1.00 97.50 71 ARG A C 1
ATOM 595 O O . ARG A 1 71 ? 13.439 -0.090 -11.053 1.00 97.50 71 ARG A O 1
ATOM 602 N N . TRP A 1 72 ? 11.514 0.364 -9.970 1.00 96.94 72 TRP A N 1
ATOM 603 C CA . TRP A 1 72 ? 10.599 -0.103 -10.998 1.00 96.94 72 TRP A CA 1
ATOM 604 C C . TRP A 1 72 ? 9.740 1.058 -11.463 1.00 96.94 72 TRP A C 1
ATOM 606 O O . TRP A 1 72 ? 9.269 1.864 -10.660 1.00 96.94 72 TRP A O 1
ATOM 616 N N . GLU A 1 73 ? 9.531 1.137 -12.767 1.00 97.12 73 GLU A N 1
ATOM 617 C CA . GLU A 1 73 ? 8.729 2.176 -13.396 1.00 97.12 73 GLU A CA 1
ATOM 618 C C . GLU A 1 73 ? 7.739 1.531 -14.353 1.00 97.12 73 GLU A C 1
ATOM 620 O O . GLU A 1 73 ? 8.023 0.505 -14.969 1.00 97.12 73 GLU A O 1
ATOM 625 N N . GLY A 1 74 ? 6.583 2.156 -14.521 1.00 96.75 74 GLY A N 1
ATOM 626 C CA . GLY A 1 74 ? 5.595 1.668 -15.469 1.00 96.75 74 GLY A CA 1
ATOM 627 C C . GLY A 1 74 ? 4.398 2.591 -15.566 1.00 96.75 74 GLY A C 1
ATOM 628 O O . GLY A 1 74 ? 4.473 3.772 -15.215 1.00 96.75 74 GLY A O 1
ATOM 629 N N . LYS A 1 75 ? 3.283 2.052 -16.059 1.00 97.88 75 LYS A N 1
ATOM 630 C CA . LYS A 1 75 ? 2.019 2.780 -16.154 1.00 97.88 75 LYS A CA 1
ATOM 631 C C . LYS A 1 75 ? 0.972 2.177 -15.234 1.00 97.88 75 LYS A C 1
ATOM 633 O O . LYS A 1 75 ? 1.002 0.989 -14.914 1.00 97.88 75 LYS A O 1
ATOM 638 N N . VAL A 1 76 ? 0.044 3.027 -14.823 1.00 97.88 76 VAL A N 1
ATOM 639 C CA . VAL A 1 76 ? -1.113 2.657 -14.018 1.00 97.88 76 VAL A CA 1
ATOM 640 C C . VAL A 1 76 ? -2.385 3.212 -14.626 1.00 97.88 76 VAL A C 1
ATOM 642 O O . VAL A 1 76 ? -2.396 4.295 -15.198 1.00 97.88 76 VAL A O 1
ATOM 645 N N . GLU A 1 77 ? -3.474 2.484 -14.445 1.00 97.50 77 GLU A N 1
ATOM 646 C CA . GLU A 1 77 ? -4.829 2.987 -14.615 1.00 97.50 77 GLU A CA 1
ATOM 647 C C . GLU A 1 77 ? -5.461 3.113 -13.226 1.00 97.50 77 GLU A C 1
ATOM 649 O O . GLU A 1 77 ? -5.398 2.179 -12.426 1.00 97.50 77 GLU A O 1
ATOM 654 N N . ILE A 1 78 ? -6.036 4.273 -12.913 1.00 95.31 78 ILE A N 1
ATOM 655 C CA . ILE A 1 78 ? -6.622 4.543 -11.596 1.00 95.31 78 ILE A CA 1
ATOM 656 C C . ILE A 1 78 ? -8.135 4.657 -11.756 1.00 95.31 78 ILE A C 1
ATOM 658 O O . ILE A 1 78 ? -8.628 5.586 -12.393 1.00 95.31 78 ILE A O 1
ATOM 662 N N . ILE A 1 79 ? -8.870 3.721 -11.155 1.00 92.62 79 ILE A N 1
ATOM 663 C CA . ILE A 1 79 ? -10.334 3.670 -11.186 1.00 92.62 79 ILE A CA 1
ATOM 664 C C . ILE A 1 79 ? -10.831 3.642 -9.742 1.00 92.62 79 ILE A C 1
ATOM 666 O O . ILE A 1 79 ? -10.711 2.634 -9.044 1.00 92.62 79 ILE A O 1
ATOM 670 N N . ASN A 1 80 ? -11.418 4.750 -9.288 1.00 90.44 80 ASN A N 1
ATOM 671 C CA . ASN A 1 80 ? -11.844 4.941 -7.898 1.00 90.44 80 ASN A CA 1
ATOM 672 C C . ASN A 1 80 ? -10.681 4.717 -6.912 1.00 90.44 80 ASN A C 1
ATOM 674 O O . ASN A 1 80 ? -9.710 5.468 -6.911 1.00 90.44 80 ASN A O 1
ATOM 678 N N . ASN A 1 81 ? -10.788 3.685 -6.073 1.00 92.62 81 ASN A N 1
ATOM 679 C CA . ASN A 1 81 ? -9.797 3.296 -5.080 1.00 92.62 81 ASN A CA 1
ATOM 680 C C . ASN A 1 81 ? -8.923 2.113 -5.542 1.00 92.62 81 ASN A C 1
ATOM 682 O O . ASN A 1 81 ? -8.273 1.487 -4.709 1.00 92.62 81 ASN A O 1
ATOM 686 N N . ILE A 1 82 ? -8.942 1.767 -6.831 1.00 95.44 82 ILE A N 1
ATOM 687 C CA . ILE A 1 82 ? -8.151 0.680 -7.417 1.00 95.44 82 ILE A CA 1
ATOM 688 C C . ILE A 1 82 ? -7.113 1.283 -8.363 1.00 95.44 82 ILE A C 1
ATOM 690 O O . ILE A 1 82 ? -7.432 2.118 -9.209 1.00 95.44 82 ILE A O 1
ATOM 694 N N . ILE A 1 83 ? -5.874 0.830 -8.225 1.00 97.38 83 ILE A N 1
ATOM 695 C CA . ILE A 1 83 ? -4.762 1.094 -9.131 1.00 97.38 83 ILE A CA 1
ATOM 696 C C . ILE A 1 83 ? -4.484 -0.205 -9.871 1.00 97.38 83 ILE A C 1
ATOM 698 O O . ILE A 1 83 ? -4.238 -1.226 -9.241 1.00 97.38 83 ILE A O 1
ATOM 702 N N . LYS A 1 84 ? -4.519 -0.182 -11.196 1.00 98.12 84 LYS A N 1
ATOM 703 C CA . LYS A 1 84 ? -4.213 -1.331 -12.045 1.00 98.12 84 LYS A CA 1
ATOM 704 C C . LYS A 1 84 ? -2.892 -1.097 -12.762 1.00 98.12 84 LYS A C 1
ATOM 706 O O . LYS A 1 84 ? -2.729 -0.062 -13.403 1.00 98.12 84 LYS A O 1
ATOM 711 N N . PHE A 1 85 ? -1.967 -2.046 -12.677 1.00 98.12 85 PHE A N 1
ATOM 712 C CA . PHE A 1 85 ? -0.683 -1.977 -13.375 1.00 98.12 85 PHE A CA 1
ATOM 713 C C . PHE A 1 85 ? -0.854 -2.387 -14.841 1.00 98.12 85 PHE A C 1
ATOM 715 O O . PHE A 1 85 ? -1.578 -3.334 -15.153 1.00 98.12 85 PHE A O 1
ATOM 722 N N . THR A 1 86 ? -0.261 -1.624 -15.762 1.00 95.50 86 THR A N 1
ATOM 723 C CA . THR A 1 86 ? -0.438 -1.832 -17.206 1.00 95.50 86 THR A CA 1
ATOM 724 C C . THR A 1 86 ? 0.812 -1.431 -17.998 1.00 95.50 86 THR A C 1
ATOM 726 O O . THR A 1 86 ? 1.498 -0.478 -17.627 1.00 95.50 86 THR A O 1
ATOM 729 N N . PRO A 1 87 ? 1.148 -2.126 -19.103 1.00 95.19 87 PRO A N 1
ATOM 730 C CA . PRO A 1 87 ? 0.528 -3.360 -19.606 1.00 95.19 87 PRO A CA 1
ATOM 731 C C . PRO A 1 87 ? 0.993 -4.628 -18.869 1.00 95.19 87 PRO A C 1
ATOM 733 O O . PRO A 1 87 ? 0.530 -5.719 -19.188 1.00 95.19 87 PRO A O 1
ATOM 736 N N . PHE A 1 88 ? 1.899 -4.489 -17.902 1.00 96.25 88 PHE A N 1
ATOM 737 C CA . PHE A 1 88 ? 2.462 -5.587 -17.121 1.00 96.25 88 PHE A CA 1
ATOM 738 C C . PHE A 1 88 ? 2.124 -5.422 -15.637 1.00 96.25 88 PHE A C 1
ATOM 740 O O . PHE A 1 88 ? 1.777 -4.327 -15.191 1.00 96.25 88 PHE A O 1
ATOM 747 N N . THR A 1 89 ? 2.239 -6.513 -14.881 1.00 97.06 89 THR A N 1
ATOM 748 C CA . THR A 1 89 ? 2.163 -6.502 -13.414 1.00 97.06 89 THR A CA 1
ATOM 749 C C . THR A 1 89 ? 3.270 -5.647 -12.805 1.00 97.06 89 THR A C 1
ATOM 751 O O . THR A 1 89 ? 4.315 -5.453 -13.420 1.00 97.06 89 THR A O 1
ATOM 754 N N . LEU A 1 90 ? 3.088 -5.203 -11.563 1.00 96.56 90 LEU A N 1
ATOM 755 C CA . LEU A 1 90 ? 4.153 -4.572 -10.790 1.00 96.56 90 LEU A CA 1
ATOM 756 C C . LEU A 1 90 ? 5.309 -5.560 -10.577 1.00 96.56 90 LEU A C 1
ATOM 758 O O . LEU A 1 90 ? 5.162 -6.521 -9.829 1.00 96.56 90 LEU A O 1
ATOM 762 N N . ASP A 1 91 ? 6.473 -5.293 -11.163 1.00 94.38 91 ASP A N 1
ATOM 763 C CA . ASP A 1 91 ? 7.646 -6.178 -11.082 1.00 94.38 91 ASP A CA 1
ATOM 764 C C . ASP A 1 91 ? 8.110 -6.494 -9.652 1.00 94.38 91 ASP A C 1
ATOM 766 O O . ASP A 1 91 ? 8.622 -7.585 -9.408 1.00 94.38 91 ASP A O 1
ATOM 770 N N . TYR A 1 92 ? 7.895 -5.576 -8.702 1.00 93.69 92 TYR A N 1
ATOM 771 C CA . TYR A 1 92 ? 8.287 -5.752 -7.302 1.00 93.69 92 TYR A CA 1
ATOM 772 C C . TYR A 1 92 ? 7.747 -7.060 -6.695 1.00 93.69 92 TYR A C 1
ATOM 774 O O . TYR A 1 92 ? 8.504 -7.867 -6.156 1.00 93.69 92 TYR A O 1
ATOM 782 N N . ASN A 1 93 ? 6.435 -7.294 -6.789 1.00 93.88 93 ASN A N 1
ATOM 783 C CA . ASN A 1 93 ? 5.800 -8.474 -6.197 1.00 93.88 93 ASN A CA 1
ATOM 784 C C . ASN A 1 93 ? 4.838 -9.207 -7.144 1.00 93.88 93 ASN A C 1
ATOM 786 O O . ASN A 1 93 ? 4.197 -10.171 -6.734 1.00 93.88 93 ASN A O 1
ATOM 790 N N . GLY A 1 94 ? 4.736 -8.791 -8.402 1.00 95.69 94 GLY A N 1
ATOM 791 C CA . GLY A 1 94 ? 3.847 -9.371 -9.406 1.00 95.69 94 GLY A CA 1
ATOM 792 C C . GLY A 1 94 ? 2.372 -8.995 -9.259 1.00 95.69 94 GLY A C 1
ATOM 793 O O . GLY A 1 94 ? 1.539 -9.709 -9.803 1.00 95.69 94 GLY A O 1
ATOM 794 N N . SER A 1 95 ? 2.031 -7.931 -8.526 1.00 95.81 95 SER A N 1
ATOM 795 C CA . SER A 1 95 ? 0.629 -7.508 -8.365 1.00 95.81 95 SER A CA 1
ATOM 796 C C . SER A 1 95 ? 0.042 -6.979 -9.673 1.00 95.81 95 SER A C 1
ATOM 798 O O . SER A 1 95 ? 0.670 -6.164 -10.355 1.00 95.81 95 SER A O 1
ATOM 800 N N . GLU A 1 96 ? -1.178 -7.396 -10.012 1.00 97.19 96 GLU A N 1
ATOM 801 C CA . GLU A 1 96 ? -1.957 -6.812 -11.114 1.00 97.19 96 GLU A CA 1
ATOM 802 C C . GLU A 1 96 ? -2.643 -5.522 -10.665 1.00 97.19 96 GLU A C 1
ATOM 804 O O . GLU A 1 96 ? -2.791 -4.571 -11.442 1.00 97.19 96 GLU A O 1
ATOM 809 N N . THR A 1 97 ? -3.037 -5.476 -9.392 1.00 96.94 97 THR A N 1
ATOM 810 C CA . THR A 1 97 ? -3.763 -4.359 -8.807 1.00 96.94 97 THR A CA 1
ATOM 811 C C . THR A 1 97 ? -3.232 -3.966 -7.434 1.00 96.94 97 THR A C 1
ATOM 813 O O . THR A 1 97 ? -2.599 -4.734 -6.718 1.00 96.94 97 THR A O 1
ATOM 816 N N . ALA A 1 98 ? -3.512 -2.728 -7.045 1.00 95.94 98 ALA A N 1
ATOM 817 C CA . ALA A 1 98 ? -3.379 -2.262 -5.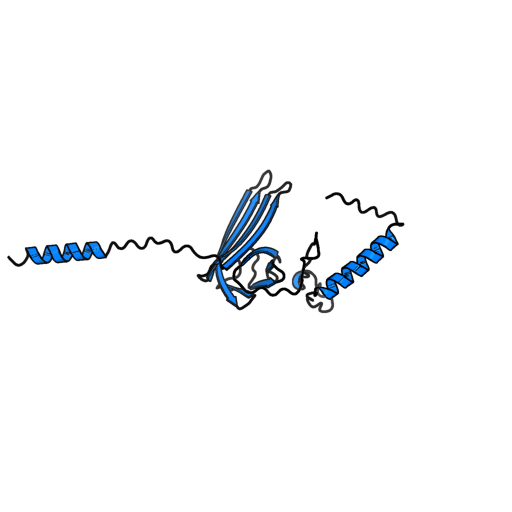682 1.00 95.94 98 ALA A CA 1
ATOM 818 C C . ALA A 1 98 ? -4.652 -1.528 -5.256 1.00 95.94 98 ALA A C 1
ATOM 820 O O . ALA A 1 98 ? -5.282 -0.829 -6.051 1.00 95.94 98 ALA A O 1
ATOM 821 N N . ILE A 1 99 ? -5.043 -1.681 -3.994 1.00 94.56 99 ILE A N 1
ATOM 822 C CA . ILE A 1 99 ? -6.279 -1.110 -3.453 1.00 94.56 99 ILE A CA 1
ATOM 823 C C . ILE A 1 99 ? -5.935 -0.037 -2.424 1.00 94.56 99 ILE A C 1
ATOM 825 O O . ILE A 1 99 ? -5.183 -0.280 -1.485 1.00 94.56 99 ILE A O 1
ATOM 829 N N . LEU A 1 100 ? -6.530 1.144 -2.572 1.00 94.56 100 LEU A N 1
ATOM 830 C CA . LEU A 1 100 ? -6.463 2.231 -1.603 1.00 94.56 100 LEU A CA 1
ATOM 831 C C . LEU A 1 100 ? -7.568 2.040 -0.567 1.00 94.56 100 LEU A C 1
ATOM 833 O O . LEU A 1 100 ? -8.754 2.228 -0.864 1.00 94.56 100 LEU A O 1
ATOM 837 N N . LYS A 1 101 ? -7.196 1.661 0.655 1.00 90.75 101 LYS A N 1
ATOM 838 C CA . LYS A 1 101 ? -8.150 1.556 1.760 1.00 90.75 101 LYS A CA 1
ATOM 839 C C . LYS A 1 101 ? -7.521 1.827 3.116 1.00 90.75 101 LYS A C 1
ATOM 841 O O . LYS A 1 101 ? -6.355 1.527 3.341 1.00 90.75 101 LYS A O 1
ATOM 846 N N . ASN A 1 102 ? -8.312 2.382 4.033 1.00 87.69 102 ASN A N 1
ATOM 847 C CA . ASN A 1 102 ? -7.930 2.617 5.433 1.00 87.69 102 ASN A CA 1
ATOM 848 C C . ASN A 1 102 ? -6.605 3.394 5.607 1.00 87.69 102 ASN A C 1
ATOM 850 O O . ASN A 1 102 ? -5.869 3.159 6.561 1.00 87.69 102 ASN A O 1
ATOM 854 N N . GLY A 1 103 ? -6.279 4.301 4.680 1.00 89.50 103 GLY A N 1
ATOM 855 C CA . GLY A 1 103 ? -5.012 5.048 4.683 1.00 89.50 103 GLY A CA 1
ATOM 856 C C . GLY A 1 103 ? -3.783 4.262 4.203 1.00 89.50 103 GLY A C 1
ATOM 857 O O . GLY A 1 103 ? -2.658 4.726 4.388 1.00 89.50 103 GLY A O 1
ATOM 858 N N . PHE A 1 104 ? -3.977 3.101 3.576 1.00 92.62 104 PHE A N 1
ATOM 859 C CA . PHE A 1 104 ? -2.926 2.269 2.994 1.00 92.62 104 PHE A CA 1
ATOM 860 C C . PHE A 1 104 ? -3.181 2.010 1.508 1.00 92.62 104 PHE A C 1
ATOM 862 O O . PHE A 1 104 ? -4.323 2.015 1.044 1.00 92.62 104 PHE A O 1
ATOM 869 N N . ILE A 1 105 ? -2.098 1.761 0.778 1.00 95.19 105 ILE A N 1
ATOM 870 C CA . ILE A 1 105 ? -2.128 1.045 -0.495 1.00 95.19 105 ILE A CA 1
ATOM 871 C C . ILE A 1 105 ? -1.809 -0.424 -0.205 1.00 95.19 105 ILE A C 1
ATOM 873 O O . ILE A 1 105 ? -0.820 -0.714 0.467 1.00 95.19 105 ILE A O 1
ATOM 877 N N . GLU A 1 106 ? -2.655 -1.337 -0.673 1.00 93.88 106 GLU A N 1
ATOM 878 C CA . GLU A 1 106 ? -2.500 -2.781 -0.478 1.00 93.88 106 GLU A CA 1
ATOM 879 C C . GLU A 1 106 ? -2.288 -3.499 -1.810 1.00 93.88 106 GLU A C 1
ATOM 881 O O . GLU A 1 106 ? -3.120 -3.399 -2.710 1.00 93.88 106 GLU A O 1
ATOM 886 N N . PHE A 1 107 ? -1.202 -4.262 -1.900 1.00 93.38 107 PHE A N 1
ATOM 887 C CA . PHE A 1 107 ? -0.798 -5.083 -3.040 1.00 93.38 107 PHE A CA 1
ATOM 888 C C . PHE A 1 107 ? -1.144 -6.549 -2.746 1.00 93.38 107 PHE A C 1
ATOM 890 O O . PHE A 1 107 ? -0.267 -7.363 -2.464 1.00 93.38 107 PHE A O 1
ATOM 897 N N . ALA A 1 108 ? -2.440 -6.858 -2.680 1.00 89.12 108 ALA A N 1
ATOM 898 C CA . ALA A 1 108 ? -2.943 -8.110 -2.107 1.00 89.12 108 ALA A CA 1
ATOM 899 C C . ALA A 1 108 ? -2.864 -9.331 -3.044 1.00 89.12 108 ALA A C 1
ATOM 901 O O . ALA A 1 108 ? -2.940 -10.462 -2.563 1.00 89.12 108 ALA A O 1
ATOM 902 N N . ASP A 1 109 ? -2.779 -9.108 -4.357 1.00 89.12 109 ASP A N 1
ATOM 903 C CA . ASP A 1 109 ? -2.789 -10.145 -5.399 1.00 89.12 109 ASP A CA 1
ATOM 904 C C . ASP A 1 109 ? -1.382 -10.548 -5.881 1.00 89.12 109 ASP A C 1
ATOM 906 O O . ASP A 1 109 ? -1.247 -11.509 -6.638 1.00 89.12 109 ASP A O 1
ATOM 910 N N . GLY A 1 110 ? -0.332 -9.866 -5.416 1.00 88.12 110 GLY A N 1
ATOM 911 C CA . GLY A 1 110 ? 1.054 -10.220 -5.704 1.00 88.12 110 GLY A CA 1
ATOM 912 C C . GLY A 1 110 ? 1.513 -11.520 -5.034 1.00 88.12 110 GLY A C 1
ATOM 913 O O . GLY A 1 110 ? 0.941 -11.999 -4.057 1.00 88.12 110 GLY A O 1
ATOM 914 N N . LYS A 1 111 ? 2.634 -12.064 -5.523 1.00 89.00 111 LYS A N 1
ATOM 915 C CA . LYS A 1 111 ? 3.327 -13.246 -4.972 1.00 89.00 111 LYS A CA 1
ATOM 916 C C . LYS A 1 111 ? 3.697 -13.079 -3.499 1.00 89.00 111 LYS A C 1
ATOM 918 O O . LYS A 1 111 ? 3.733 -14.059 -2.759 1.00 89.00 111 LYS A O 1
ATOM 923 N N . PHE A 1 112 ? 3.991 -11.845 -3.099 1.00 86.06 112 PHE A N 1
ATOM 924 C CA . PHE A 1 112 ? 4.251 -11.458 -1.720 1.00 86.06 112 PHE A CA 1
ATOM 925 C C . PHE A 1 112 ? 3.360 -10.255 -1.406 1.00 86.06 112 PHE A C 1
ATOM 927 O O . PHE A 1 112 ? 3.678 -9.142 -1.843 1.00 86.06 112 PHE A O 1
ATOM 934 N N . PRO A 1 113 ? 2.221 -10.466 -0.721 1.00 88.38 113 PRO A N 1
ATOM 935 C CA . PRO A 1 113 ? 1.324 -9.385 -0.383 1.00 88.38 113 PRO A CA 1
ATOM 936 C C . PRO A 1 113 ? 2.029 -8.357 0.474 1.00 88.38 113 PRO A C 1
ATOM 938 O O . PRO A 1 113 ? 2.713 -8.695 1.442 1.00 88.38 113 PRO A O 1
ATOM 941 N N . ASP A 1 114 ? 1.826 -7.101 0.125 1.00 89.06 114 ASP A N 1
ATOM 942 C CA . ASP A 1 114 ? 2.470 -5.994 0.803 1.00 89.06 114 ASP A CA 1
ATOM 943 C C . ASP A 1 114 ? 1.485 -4.850 0.991 1.00 89.06 114 ASP A C 1
ATOM 945 O O . ASP A 1 114 ? 0.447 -4.769 0.329 1.00 89.06 114 ASP A O 1
ATOM 949 N N . ARG A 1 115 ? 1.805 -3.949 1.910 1.00 91.56 115 ARG A N 1
ATOM 950 C CA . ARG A 1 115 ? 1.045 -2.722 2.094 1.00 91.56 115 ARG A CA 1
ATOM 951 C C . ARG A 1 115 ? 1.957 -1.597 2.535 1.00 91.56 115 ARG A C 1
ATOM 953 O O . ARG A 1 115 ? 2.838 -1.793 3.364 1.00 91.56 115 ARG A O 1
ATOM 960 N N . MET A 1 116 ? 1.656 -0.393 2.076 1.00 93.19 116 MET A N 1
ATOM 961 C CA . MET A 1 116 ? 2.383 0.809 2.473 1.00 93.19 116 MET A CA 1
ATOM 962 C C . MET A 1 116 ? 1.425 1.886 2.945 1.00 93.19 116 MET A C 1
ATOM 964 O O . MET A 1 116 ? 0.290 1.991 2.472 1.00 93.19 116 MET A O 1
ATOM 968 N N . LYS A 1 117 ? 1.880 2.697 3.898 1.00 92.75 117 LYS A N 1
ATOM 969 C CA . LYS A 1 117 ? 1.084 3.805 4.416 1.00 92.75 117 LYS A CA 1
ATOM 970 C C . LYS A 1 117 ? 1.016 4.900 3.364 1.00 92.75 117 LYS A C 1
ATOM 972 O O . LYS A 1 117 ? 2.042 5.306 2.827 1.00 92.75 117 LYS A O 1
ATOM 977 N N . ILE A 1 118 ? -0.182 5.406 3.100 1.00 95.19 118 ILE A N 1
ATOM 978 C CA . ILE A 1 118 ? -0.363 6.570 2.238 1.00 95.19 118 ILE A CA 1
ATOM 979 C C . ILE A 1 118 ? 0.076 7.808 3.020 1.00 95.19 118 ILE A C 1
ATOM 981 O O . ILE A 1 118 ? -0.462 8.108 4.086 1.00 95.19 118 ILE A O 1
ATOM 985 N N . VAL A 1 119 ? 1.069 8.513 2.488 1.00 95.88 119 VAL A N 1
ATOM 986 C CA . VAL A 1 119 ? 1.633 9.737 3.079 1.00 95.88 119 VAL A CA 1
ATOM 987 C C . VAL A 1 119 ? 1.008 10.982 2.460 1.00 95.88 119 VAL A C 1
ATOM 989 O O . VAL A 1 119 ? 0.812 11.985 3.139 1.00 95.88 119 VAL A O 1
ATOM 992 N N . GLN A 1 120 ? 0.669 10.907 1.173 1.00 95.62 120 GLN A N 1
ATOM 993 C CA . GLN A 1 120 ? 0.030 11.981 0.423 1.00 95.62 120 GLN A CA 1
ATOM 994 C C . GLN A 1 120 ? -0.885 11.379 -0.638 1.00 95.62 120 GLN A C 1
ATOM 996 O O . GLN A 1 120 ? -0.493 10.453 -1.343 1.00 95.62 120 GLN A O 1
ATOM 1001 N N . THR A 1 121 ? -2.086 11.928 -0.806 1.00 95.12 121 THR A N 1
ATOM 1002 C CA . THR A 1 121 ? -2.935 11.576 -1.944 1.00 95.12 121 THR A CA 1
ATOM 1003 C C . THR A 1 121 ? -3.920 12.685 -2.303 1.00 95.12 121 THR A C 1
ATOM 1005 O O . THR A 1 121 ? -4.352 13.440 -1.434 1.00 95.12 121 THR A O 1
ATOM 1008 N N . SER A 1 122 ? -4.286 12.770 -3.580 1.00 93.00 122 SER A N 1
ATOM 1009 C CA . SER A 1 122 ? -5.462 13.499 -4.072 1.00 93.00 122 SER A CA 1
ATOM 1010 C C . SER A 1 122 ? -6.592 12.560 -4.524 1.00 93.00 122 SER A C 1
ATOM 1012 O O . SER A 1 122 ? -7.632 13.026 -4.987 1.00 93.00 122 SER A O 1
ATOM 1014 N N . LEU A 1 123 ? -6.399 11.243 -4.400 1.00 91.44 123 LEU A N 1
ATOM 1015 C CA . LEU A 1 123 ? -7.355 10.215 -4.803 1.00 91.44 123 LEU A CA 1
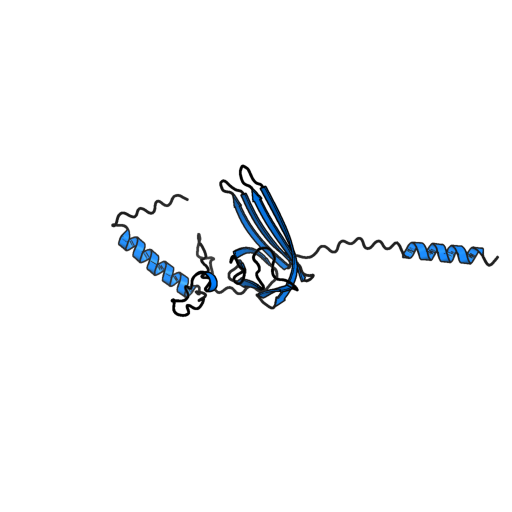ATOM 1016 C C . LEU A 1 123 ? -8.383 9.958 -3.696 1.00 91.44 123 LEU A C 1
ATOM 1018 O O . LEU A 1 123 ? -8.113 10.141 -2.508 1.00 91.44 123 LEU A O 1
ATOM 1022 N N . SER A 1 124 ? -9.567 9.482 -4.085 1.00 86.00 124 SER A N 1
ATOM 1023 C CA . SER A 1 124 ? -10.574 9.040 -3.120 1.00 86.00 124 SER A CA 1
ATOM 1024 C C . SER A 1 124 ? -10.138 7.726 -2.463 1.00 86.00 124 SER A C 1
ATOM 1026 O O . SER A 1 124 ? -9.858 6.744 -3.151 1.00 86.00 124 SER A O 1
ATOM 1028 N N . ILE A 1 125 ? -10.091 7.701 -1.128 1.00 85.88 125 ILE A N 1
ATOM 1029 C CA . ILE A 1 125 ? -9.744 6.509 -0.344 1.00 85.88 125 ILE A CA 1
ATOM 1030 C C . ILE A 1 125 ? -10.998 5.982 0.349 1.00 85.88 125 ILE A C 1
ATOM 1032 O O . ILE A 1 125 ? -11.687 6.716 1.061 1.00 85.88 125 ILE A O 1
ATOM 1036 N N . LYS A 1 126 ? -11.248 4.677 0.216 1.00 84.38 126 LYS A N 1
ATOM 1037 C CA . LYS A 1 126 ? -12.283 3.987 0.988 1.00 84.38 126 LYS A CA 1
ATOM 1038 C C . LYS A 1 126 ? -11.779 3.713 2.408 1.00 84.38 126 LYS A C 1
ATOM 1040 O O . LYS A 1 126 ? -10.875 2.907 2.601 1.00 84.38 126 LYS A O 1
ATOM 1045 N N . ASN A 1 127 ? -12.371 4.352 3.410 1.00 81.44 127 ASN A N 1
ATOM 1046 C CA . ASN A 1 127 ? -12.035 4.115 4.815 1.00 81.44 127 ASN A CA 1
ATOM 1047 C C . ASN A 1 127 ? -13.210 3.436 5.521 1.00 81.44 127 ASN A C 1
ATOM 1049 O O . ASN A 1 127 ? -14.268 4.037 5.680 1.00 81.44 127 ASN A O 1
ATOM 1053 N N . ASN A 1 128 ? -13.011 2.191 5.947 1.00 81.69 128 ASN A N 1
ATOM 1054 C CA . ASN A 1 128 ? -13.959 1.447 6.782 1.00 81.69 128 ASN A CA 1
ATOM 1055 C C . ASN A 1 128 ? -13.610 1.555 8.279 1.00 81.69 128 ASN A C 1
ATOM 1057 O O . ASN A 1 128 ? -14.421 1.192 9.131 1.00 81.69 128 ASN A O 1
ATOM 1061 N N . LEU A 1 129 ? -12.398 2.033 8.585 1.00 82.19 129 LEU A N 1
ATOM 1062 C CA . LEU A 1 129 ? -11.865 2.179 9.934 1.00 82.19 129 LEU A CA 1
ATOM 1063 C C . LEU A 1 129 ? -11.565 3.646 10.243 1.00 82.19 129 LEU A C 1
ATOM 1065 O O . LEU A 1 129 ? -10.853 4.314 9.492 1.00 82.19 129 LEU A O 1
ATOM 1069 N N . ASP A 1 130 ? -12.066 4.118 11.384 1.00 80.69 130 ASP A N 1
ATOM 1070 C CA . ASP A 1 130 ? -11.617 5.363 12.003 1.00 80.69 130 ASP A CA 1
ATOM 1071 C C . ASP A 1 130 ? -10.620 5.041 13.119 1.00 80.69 130 ASP A C 1
ATOM 1073 O O . ASP A 1 130 ? -10.984 4.585 14.205 1.00 80.69 130 ASP A O 1
ATOM 1077 N N . LEU A 1 131 ? -9.339 5.259 12.822 1.00 76.38 131 LEU A N 1
ATOM 1078 C CA . LEU A 1 131 ? -8.234 4.939 13.721 1.00 76.38 131 LEU A CA 1
ATOM 1079 C C . LEU A 1 131 ? -7.836 6.114 14.625 1.00 76.38 131 LEU A C 1
ATOM 1081 O O . LEU A 1 131 ? -6.916 5.971 15.423 1.00 76.38 131 LEU A O 1
ATOM 1085 N N . LYS A 1 132 ? -8.530 7.263 14.559 1.00 78.62 132 LYS A N 1
ATOM 1086 C CA . LYS A 1 132 ? -8.190 8.463 15.353 1.00 78.62 132 LYS A CA 1
ATOM 1087 C C . LYS A 1 132 ? -8.212 8.222 16.863 1.00 78.62 132 LYS A C 1
ATOM 1089 O O . LYS A 1 132 ? -7.473 8.872 17.594 1.00 78.62 132 LYS A O 1
ATOM 1094 N N . ASN A 1 133 ? -9.045 7.289 17.318 1.00 77.62 133 ASN A N 1
ATOM 1095 C CA . ASN A 1 133 ? -9.201 6.961 18.737 1.00 77.62 133 ASN A CA 1
ATOM 1096 C C . ASN A 1 133 ? -8.213 5.890 19.228 1.00 77.62 133 ASN A C 1
ATOM 1098 O O . ASN A 1 133 ? -8.211 5.561 20.414 1.00 77.62 133 ASN A O 1
ATOM 1102 N N . PHE A 1 134 ? -7.379 5.341 18.343 1.00 75.06 134 PHE A N 1
ATOM 1103 C CA . PHE A 1 134 ? -6.391 4.323 18.680 1.00 75.06 134 PHE A CA 1
ATOM 1104 C C . PHE A 1 134 ? -5.002 4.951 18.621 1.00 75.06 134 PHE A C 1
ATOM 1106 O O . PHE A 1 134 ? -4.491 5.248 17.544 1.00 75.06 134 PHE A O 1
ATOM 1113 N N . LYS A 1 135 ? -4.402 5.171 19.798 1.00 75.19 135 LYS A N 1
ATOM 1114 C CA . LYS A 1 135 ? -3.066 5.771 19.922 1.00 75.19 135 LYS A CA 1
ATOM 1115 C C . LYS A 1 135 ? -2.015 4.943 19.179 1.00 75.19 135 LYS A C 1
ATOM 1117 O O . LYS A 1 135 ? -1.256 5.484 18.384 1.00 75.19 135 LYS A O 1
ATOM 1122 N N . ASP A 1 136 ? -2.034 3.640 19.432 1.00 74.44 136 ASP A N 1
ATOM 1123 C CA . ASP A 1 136 ? -1.104 2.669 18.881 1.00 74.44 136 ASP A CA 1
ATOM 1124 C C . ASP A 1 136 ? -1.927 1.532 18.272 1.00 74.44 136 ASP A C 1
ATOM 1126 O O . ASP A 1 136 ? -2.804 0.966 18.931 1.00 74.44 136 ASP A O 1
ATOM 1130 N N . TYR A 1 137 ? -1.689 1.216 17.000 1.00 74.56 137 TYR A N 1
ATOM 1131 C CA . TYR A 1 137 ? -2.376 0.124 16.321 1.00 74.56 137 TYR A CA 1
ATOM 1132 C C . TYR A 1 137 ? -1.456 -0.570 15.321 1.00 74.56 137 TYR A C 1
ATOM 1134 O O . TYR A 1 137 ? -0.658 0.055 14.623 1.00 74.56 137 TYR A O 1
ATOM 1142 N N . ALA A 1 138 ? -1.628 -1.883 15.216 1.00 71.12 138 ALA A N 1
ATOM 1143 C CA . ALA A 1 138 ? -1.119 -2.675 14.113 1.00 71.12 138 ALA A CA 1
ATOM 1144 C C . ALA A 1 138 ? -2.320 -3.166 13.308 1.00 71.12 138 ALA A C 1
ATOM 1146 O O . ALA A 1 138 ? -3.254 -3.752 13.851 1.00 71.12 138 ALA A O 1
ATOM 1147 N N . VAL A 1 139 ? -2.313 -2.909 12.004 1.00 70.50 139 VAL A N 1
ATOM 1148 C CA . VAL A 1 139 ? -3.314 -3.487 11.104 1.00 70.50 139 VAL A CA 1
ATOM 1149 C C . VAL A 1 139 ? -2.842 -4.897 10.750 1.00 70.50 139 VAL A C 1
ATOM 1151 O O . VAL A 1 139 ? -1.651 -5.110 10.536 1.00 70.50 139 VAL A O 1
ATOM 1154 N N . PHE A 1 140 ? -3.735 -5.867 10.615 1.00 69.75 140 PHE A N 1
ATOM 1155 C CA . PHE A 1 140 ? -3.407 -7.175 10.045 1.00 69.75 140 PHE A CA 1
ATOM 1156 C C . PHE A 1 140 ? -4.361 -7.429 8.892 1.00 69.75 140 PHE A C 1
ATOM 1158 O O . PHE A 1 140 ? -5.570 -7.280 9.049 1.00 69.75 140 PHE A O 1
ATOM 1165 N N . THR A 1 141 ? -3.811 -7.783 7.737 1.00 68.88 141 THR A N 1
ATOM 1166 C CA . THR A 1 141 ? -4.611 -8.121 6.563 1.00 68.88 141 THR A CA 1
ATOM 1167 C C . THR A 1 141 ? -4.494 -9.620 6.353 1.00 68.88 141 THR A C 1
ATOM 1169 O O . THR A 1 141 ? -3.393 -10.153 6.228 1.00 68.88 141 THR A O 1
ATOM 1172 N N . PHE A 1 142 ? -5.629 -10.313 6.366 1.00 72.69 142 PHE A N 1
ATOM 1173 C CA . PHE A 1 142 ? -5.676 -11.725 6.018 1.00 72.69 142 PHE A CA 1
ATOM 1174 C C . PHE A 1 142 ? -5.717 -11.854 4.496 1.00 72.69 142 PHE A C 1
ATOM 1176 O O . PHE A 1 142 ? -6.661 -11.389 3.859 1.00 72.69 142 PHE A O 1
ATOM 1183 N N . TYR A 1 143 ? -4.705 -12.497 3.917 1.00 71.62 143 TYR A N 1
ATOM 1184 C CA . TYR A 1 143 ? -4.662 -12.782 2.486 1.00 71.62 143 TYR A CA 1
ATOM 1185 C C . TYR A 1 143 ? -5.037 -14.248 2.243 1.00 71.62 143 TYR A C 1
ATOM 1187 O O . TYR A 1 143 ? -4.212 -15.142 2.436 1.00 71.62 143 TYR A O 1
ATOM 1195 N N . LYS A 1 144 ? -6.284 -14.504 1.808 1.00 68.38 144 LYS A N 1
ATOM 1196 C CA . LYS A 1 144 ? -6.816 -15.855 1.508 1.00 68.38 144 LYS A CA 1
ATOM 1197 C C . LYS A 1 144 ? -5.813 -16.740 0.750 1.00 68.38 144 LYS A C 1
ATOM 1199 O O . LYS A 1 144 ? -5.602 -17.891 1.136 1.00 68.38 144 LYS A O 1
ATOM 1204 N N . ASN A 1 145 ? -5.165 -16.180 -0.274 1.00 67.25 145 ASN A N 1
ATOM 1205 C CA . ASN A 1 145 ? -4.246 -16.882 -1.180 1.00 67.25 145 ASN A CA 1
ATOM 1206 C C . ASN A 1 145 ? -2.958 -17.388 -0.500 1.00 67.25 145 ASN A C 1
ATOM 1208 O O . ASN A 1 145 ? -2.292 -18.257 -1.049 1.00 67.25 145 ASN A O 1
ATOM 1212 N N . HIS A 1 146 ? -2.632 -16.897 0.701 1.00 66.94 146 HIS A N 1
ATOM 1213 C CA . HIS A 1 146 ? -1.424 -17.273 1.447 1.00 66.94 146 HIS A CA 1
ATOM 1214 C C . HIS A 1 146 ? -1.707 -18.113 2.699 1.00 66.94 146 HIS A C 1
ATOM 1216 O O . HIS A 1 146 ? -0.775 -18.607 3.330 1.00 66.94 146 HIS A O 1
ATOM 1222 N N . HIS A 1 147 ? -2.979 -18.297 3.074 1.00 61.31 147 HIS A N 1
ATOM 1223 C CA . HIS A 1 147 ? -3.348 -18.926 4.349 1.00 61.31 147 HIS A CA 1
ATOM 1224 C C . HIS A 1 147 ? -4.329 -20.099 4.241 1.00 61.31 147 HIS A C 1
ATOM 1226 O O . HIS A 1 147 ? -4.522 -20.825 5.226 1.00 61.31 147 HIS A O 1
ATOM 1232 N N . ASN A 1 148 ? -4.924 -20.332 3.069 1.00 56.84 148 ASN A N 1
ATOM 1233 C CA . ASN A 1 148 ? -5.755 -21.510 2.851 1.00 56.84 148 ASN A CA 1
ATOM 1234 C C . ASN A 1 148 ? -4.908 -22.675 2.340 1.00 56.84 148 ASN A C 1
ATOM 1236 O O . ASN A 1 148 ? -4.429 -22.674 1.210 1.00 56.84 148 ASN A O 1
ATOM 1240 N N . SER A 1 149 ? -4.759 -23.703 3.177 1.00 57.50 149 SER A N 1
ATOM 1241 C CA . SER A 1 149 ? -4.415 -25.032 2.684 1.00 57.50 149 SER A CA 1
ATOM 1242 C C . SER A 1 149 ? -5.589 -25.587 1.874 1.00 57.50 149 SER A C 1
ATOM 1244 O O . SER A 1 149 ? -6.742 -25.227 2.116 1.00 57.50 149 SER A O 1
ATOM 1246 N N . ILE A 1 150 ? -5.297 -26.516 0.959 1.00 57.75 150 ILE A N 1
ATOM 1247 C CA . ILE A 1 150 ? -6.263 -27.199 0.072 1.00 57.75 150 ILE A CA 1
ATOM 1248 C C . ILE A 1 150 ? -7.458 -27.800 0.859 1.00 57.75 150 ILE A C 1
ATOM 1250 O O . ILE A 1 150 ? -8.532 -28.012 0.310 1.00 57.75 150 ILE A O 1
ATOM 1254 N N . TRP A 1 151 ? -7.289 -28.023 2.167 1.00 52.75 151 TRP A N 1
ATOM 1255 C CA . TRP A 1 151 ? -8.246 -28.670 3.067 1.00 52.75 151 TRP A CA 1
ATOM 1256 C C . TRP A 1 151 ? -9.102 -27.717 3.921 1.00 52.75 151 TRP A C 1
ATOM 1258 O O . TRP A 1 151 ? -9.950 -28.185 4.681 1.00 52.75 151 TRP A O 1
ATOM 1268 N N . LYS A 1 152 ? -8.899 -26.393 3.857 1.00 56.81 152 LYS A N 1
ATOM 1269 C CA . LYS A 1 152 ? -9.706 -25.428 4.627 1.00 56.81 152 LYS A CA 1
ATOM 1270 C C . LYS A 1 152 ? -10.910 -24.948 3.813 1.00 56.81 152 LYS A C 1
ATOM 1272 O O . LYS A 1 152 ? -10.763 -24.537 2.666 1.00 56.81 152 LYS A O 1
ATOM 1277 N N . LYS A 1 153 ? -12.096 -24.961 4.446 1.00 56.28 153 LYS A N 1
ATOM 1278 C CA . LYS A 1 153 ? -13.322 -24.285 3.972 1.00 56.28 153 LYS A CA 1
ATOM 1279 C C . LYS A 1 153 ? -12.980 -22.889 3.450 1.00 56.28 153 LYS A C 1
ATOM 1281 O O . LYS A 1 153 ? -12.148 -22.216 4.054 1.00 56.28 153 LYS A O 1
ATOM 1286 N N . GLU A 1 154 ? -13.640 -22.454 2.376 1.00 58.97 154 GLU A N 1
ATOM 1287 C CA . GLU A 1 154 ? -13.437 -21.125 1.802 1.00 58.97 154 GLU A CA 1
ATOM 1288 C C . GLU A 1 154 ? -13.619 -20.029 2.856 1.00 58.97 154 GLU A C 1
ATOM 1290 O O . GLU A 1 154 ? -14.733 -19.651 3.207 1.00 58.97 154 GLU A O 1
ATOM 1295 N N . VAL A 1 155 ? -12.506 -19.515 3.373 1.00 62.06 155 VAL A N 1
ATOM 1296 C CA . VAL A 1 155 ? -12.514 -18.332 4.228 1.00 62.06 155 VAL A CA 1
ATOM 1297 C C . VAL A 1 155 ? -12.525 -17.118 3.306 1.00 62.06 155 VAL A C 1
ATOM 1299 O O . VAL A 1 155 ? -11.654 -16.997 2.441 1.00 62.06 155 VAL A O 1
ATOM 1302 N N . SER A 1 156 ? -13.527 -16.251 3.433 1.00 64.12 156 SER A N 1
ATOM 1303 C CA . SER A 1 156 ? -13.580 -14.974 2.720 1.00 64.12 156 SER A CA 1
ATOM 1304 C C . SER A 1 156 ? -12.813 -13.907 3.494 1.00 64.12 156 SER A C 1
ATOM 1306 O O . SER A 1 156 ? -12.890 -13.863 4.722 1.00 64.12 156 SER A O 1
ATOM 1308 N N . ASN A 1 157 ? -12.127 -13.010 2.784 1.00 67.88 157 ASN A N 1
ATOM 1309 C CA . ASN A 1 157 ? -11.589 -11.803 3.406 1.00 67.88 157 ASN A CA 1
ATOM 1310 C C . ASN A 1 157 ? -12.767 -10.969 3.936 1.00 67.88 157 ASN A C 1
ATOM 1312 O O . ASN A 1 157 ? -13.705 -10.683 3.192 1.00 67.88 157 ASN A O 1
ATOM 1316 N N . TYR A 1 158 ? -12.725 -10.610 5.218 1.00 75.81 158 TYR A N 1
ATOM 1317 C CA . TYR A 1 158 ? -13.720 -9.763 5.868 1.00 75.81 158 TYR A CA 1
ATOM 1318 C C . TYR A 1 158 ? -13.038 -8.488 6.359 1.00 75.81 158 TYR A C 1
ATOM 1320 O O . TYR A 1 158 ? -12.138 -8.552 7.197 1.00 75.81 158 TYR A O 1
ATOM 1328 N N . ASP A 1 159 ? -13.449 -7.338 5.825 1.00 80.88 159 ASP A N 1
ATOM 1329 C CA . ASP A 1 159 ? -12.982 -6.042 6.310 1.00 80.88 159 ASP A CA 1
ATOM 1330 C C . ASP A 1 159 ? -13.828 -5.639 7.523 1.00 80.88 159 ASP A C 1
ATOM 1332 O O . ASP A 1 159 ? -15.002 -5.296 7.379 1.00 80.88 159 ASP A O 1
ATOM 1336 N N . ILE A 1 160 ? -13.220 -5.661 8.709 1.00 84.69 160 ILE A N 1
ATOM 1337 C CA . ILE A 1 160 ? -13.858 -5.179 9.937 1.00 84.69 160 ILE A CA 1
ATOM 1338 C C . ILE A 1 160 ? -14.172 -3.680 9.850 1.00 84.69 160 ILE A C 1
ATOM 1340 O O . ILE A 1 160 ? -13.416 -2.901 9.259 1.00 84.69 160 ILE A O 1
ATOM 1344 N N . ASN A 1 161 ? -15.272 -3.264 10.476 1.00 88.12 161 ASN A N 1
ATOM 1345 C CA . ASN A 1 161 ? -15.608 -1.849 10.648 1.00 88.12 161 ASN A CA 1
ATOM 1346 C C . ASN A 1 161 ? -15.214 -1.319 12.041 1.00 88.12 161 ASN A C 1
ATOM 1348 O O . ASN A 1 161 ? -14.865 -2.079 12.946 1.00 88.12 161 ASN A O 1
ATOM 1352 N N . THR A 1 162 ? -15.296 0.001 12.237 1.00 86.88 162 THR A N 1
ATOM 1353 C CA . THR A 1 162 ? -14.932 0.653 13.511 1.00 86.88 162 THR A CA 1
ATOM 1354 C C . THR A 1 162 ? -15.700 0.107 14.720 1.00 86.88 162 THR A C 1
ATOM 1356 O O . THR A 1 162 ? -15.105 -0.094 15.776 1.00 86.88 162 THR A O 1
ATOM 1359 N N . ASN A 1 163 ? -17.002 -0.168 14.595 1.00 89.00 163 ASN A N 1
ATOM 1360 C CA . ASN A 1 163 ? -17.806 -0.667 15.718 1.00 89.00 163 ASN A CA 1
ATOM 1361 C C . ASN A 1 163 ? -17.369 -2.075 16.134 1.00 89.00 163 ASN A C 1
ATOM 1363 O O . ASN A 1 163 ? -17.318 -2.396 17.322 1.00 89.00 163 ASN A O 1
ATOM 1367 N N . GLU A 1 164 ? -17.031 -2.913 15.159 1.00 89.00 164 GLU A N 1
ATOM 1368 C CA . GLU A 1 164 ? -16.503 -4.252 15.409 1.00 89.00 164 GLU A CA 1
ATOM 1369 C C . GLU A 1 164 ? -15.119 -4.195 16.043 1.00 89.00 164 GLU A C 1
ATOM 1371 O O . GLU A 1 164 ? -14.870 -4.921 17.003 1.00 89.00 164 GLU A O 1
ATOM 1376 N N . LEU A 1 165 ? -14.255 -3.287 15.580 1.00 87.19 165 LEU A N 1
ATOM 1377 C CA . LEU A 1 165 ? -12.945 -3.056 16.186 1.00 87.19 165 LEU A CA 1
ATOM 1378 C C . LEU A 1 165 ? -13.072 -2.639 17.660 1.00 87.19 165 LEU A C 1
ATOM 1380 O O . LEU A 1 165 ? -12.400 -3.211 18.515 1.00 87.19 165 LEU A O 1
ATOM 1384 N N . VAL A 1 166 ? -13.977 -1.705 17.979 1.00 87.88 166 VAL A N 1
ATOM 1385 C CA . VAL A 1 166 ? -14.258 -1.280 19.365 1.00 87.88 166 VAL A CA 1
ATOM 1386 C C . VAL A 1 166 ? -14.775 -2.446 20.213 1.00 87.88 166 VAL A C 1
ATOM 1388 O O . VAL A 1 166 ? -14.379 -2.607 21.369 1.00 87.88 166 VAL A O 1
ATOM 1391 N N . LYS A 1 167 ? -15.635 -3.297 19.646 1.00 91.31 167 LYS A N 1
ATOM 1392 C CA . LYS A 1 167 ? -16.145 -4.486 20.338 1.00 91.31 167 LYS A CA 1
ATOM 1393 C C . LYS A 1 167 ? -15.034 -5.499 20.622 1.00 91.31 167 LYS A C 1
ATOM 1395 O O . LYS A 1 167 ? -14.974 -6.029 21.729 1.00 91.31 167 LYS A O 1
ATOM 1400 N N . ILE A 1 168 ? -14.159 -5.752 19.650 1.00 88.81 168 ILE A N 1
ATOM 1401 C CA . ILE A 1 168 ? -13.004 -6.646 19.803 1.00 88.81 168 ILE A CA 1
ATOM 1402 C C . ILE A 1 168 ? -12.061 -6.112 20.887 1.00 88.81 168 ILE A C 1
ATOM 1404 O O . ILE A 1 168 ? -11.701 -6.861 21.792 1.00 88.81 168 ILE A O 1
ATOM 1408 N N . ASP A 1 169 ? -11.724 -4.821 20.850 1.00 85.81 169 ASP A N 1
ATOM 1409 C CA . ASP A 1 169 ? -10.879 -4.169 21.860 1.00 85.81 169 ASP A CA 1
ATOM 1410 C C . ASP A 1 169 ? -11.471 -4.299 23.275 1.00 85.81 169 ASP A C 1
ATOM 1412 O O . ASP A 1 169 ? -10.769 -4.668 24.216 1.00 85.81 169 ASP A O 1
ATOM 1416 N N . SER A 1 170 ? -12.784 -4.092 23.425 1.00 89.44 170 SER A N 1
ATOM 1417 C CA . SER A 1 170 ? -13.477 -4.262 24.707 1.00 89.44 170 SER A CA 1
ATOM 1418 C C . SER A 1 170 ? -13.402 -5.698 25.239 1.00 89.44 170 SER A C 1
ATOM 1420 O O . SER A 1 170 ? -13.128 -5.897 26.427 1.00 89.44 170 SER A O 1
ATOM 1422 N N . ILE A 1 171 ? -13.603 -6.697 24.370 1.00 91.94 171 ILE A N 1
ATOM 1423 C CA . ILE A 1 171 ? -13.488 -8.117 24.733 1.00 91.94 171 ILE A CA 1
ATOM 1424 C C . ILE A 1 171 ? -12.055 -8.424 25.181 1.00 91.94 171 ILE A C 1
ATOM 1426 O O . ILE A 1 171 ? -11.859 -8.946 26.275 1.00 91.94 171 ILE A O 1
ATOM 1430 N N . LEU A 1 172 ? -11.052 -8.043 24.384 1.00 87.56 172 LEU A N 1
ATOM 1431 C CA . LEU A 1 172 ? -9.645 -8.314 24.687 1.00 87.56 172 LEU A CA 1
ATOM 1432 C C . LEU A 1 172 ? -9.193 -7.649 25.991 1.00 87.56 172 LEU A C 1
ATOM 1434 O O . LEU A 1 172 ? -8.563 -8.302 26.819 1.00 87.56 172 LEU A O 1
ATOM 1438 N N . LYS A 1 173 ? -9.560 -6.384 26.226 1.00 87.38 173 LYS A N 1
ATOM 1439 C CA . LYS A 1 173 ? -9.259 -5.683 27.486 1.00 87.38 173 LYS A CA 1
ATOM 1440 C C . LYS A 1 173 ? -9.826 -6.413 28.698 1.00 87.38 173 LYS A C 1
ATOM 1442 O O . LYS A 1 173 ? -9.130 -6.570 29.699 1.00 87.38 173 LYS A O 1
ATOM 1447 N N . LYS A 1 174 ? -11.071 -6.888 28.605 1.00 89.12 174 LYS A N 1
ATOM 1448 C CA . LYS A 1 174 ? -11.707 -7.653 29.683 1.00 89.12 174 LYS A CA 1
ATOM 1449 C C . LYS A 1 174 ? -10.967 -8.965 29.952 1.00 89.12 174 LYS A C 1
ATOM 1451 O O . LYS A 1 174 ? -10.748 -9.304 31.115 1.00 89.12 174 LYS A O 1
ATOM 1456 N N . GLU A 1 175 ? -10.563 -9.675 28.902 1.00 87.56 175 GLU A N 1
ATOM 1457 C CA . GLU A 1 175 ? -9.797 -10.916 29.035 1.00 87.56 175 GLU A CA 1
ATOM 1458 C C . GLU A 1 175 ? -8.421 -10.668 29.662 1.00 87.56 175 GLU A C 1
ATOM 1460 O O . GLU A 1 175 ? -8.037 -11.378 30.591 1.00 87.56 175 GLU A O 1
ATOM 1465 N N . PHE A 1 176 ? -7.695 -9.629 29.241 1.00 86.56 176 PHE A N 1
ATOM 1466 C CA . PHE A 1 176 ? -6.405 -9.284 29.843 1.00 86.56 176 PHE A CA 1
ATOM 1467 C C . PHE A 1 176 ? -6.527 -8.897 31.321 1.00 86.56 176 PHE A C 1
ATOM 1469 O O . PHE A 1 176 ? -5.730 -9.362 32.133 1.00 86.56 176 PHE A O 1
ATOM 1476 N N . GLU A 1 177 ? -7.534 -8.108 31.702 1.00 87.25 177 GLU A N 1
ATOM 1477 C CA . GLU A 1 177 ? -7.757 -7.758 33.112 1.00 87.25 177 GLU A CA 1
ATOM 1478 C C . GLU A 1 177 ? -8.162 -8.976 33.957 1.00 87.25 177 GLU A C 1
ATOM 1480 O O . GLU A 1 177 ? -7.688 -9.135 35.083 1.00 87.25 177 GLU A O 1
ATOM 1485 N N . THR A 1 178 ? -8.970 -9.885 33.403 1.00 85.69 178 THR A N 1
ATOM 1486 C CA . THR A 1 178 ? -9.363 -11.133 34.084 1.00 85.69 178 THR A CA 1
ATOM 1487 C C . THR A 1 178 ? -8.155 -12.047 34.304 1.00 85.69 178 THR A C 1
ATOM 1489 O O . THR A 1 178 ? -7.974 -12.602 35.389 1.00 85.69 178 THR A O 1
ATOM 1492 N N . ASN A 1 179 ? -7.280 -12.152 33.303 1.00 81.88 179 ASN A N 1
ATOM 1493 C CA . ASN A 1 179 ? -6.106 -13.025 33.321 1.00 81.88 179 ASN A CA 1
ATOM 1494 C C . ASN A 1 179 ? -4.848 -12.366 33.916 1.00 81.88 179 ASN A C 1
ATOM 1496 O O . ASN A 1 179 ? -3.806 -13.009 34.026 1.00 81.88 179 ASN A O 1
ATOM 1500 N N . LYS A 1 180 ? -4.936 -11.116 34.386 1.00 73.69 180 LYS A N 1
ATOM 1501 C CA . LYS A 1 180 ? -3.835 -10.368 35.023 1.00 73.69 180 LYS A CA 1
ATOM 1502 C C . LYS A 1 180 ? -3.239 -11.089 36.239 1.00 73.69 180 LYS A C 1
ATOM 1504 O O . LYS A 1 180 ? -2.065 -10.920 36.555 1.00 73.69 180 LYS A O 1
ATOM 1509 N N . LYS A 1 181 ? -4.038 -11.935 36.902 1.00 62.44 181 LYS A N 1
ATOM 1510 C CA . LYS A 1 181 ? -3.623 -12.777 38.038 1.00 62.44 181 LYS A CA 1
ATOM 1511 C C . LYS A 1 181 ? -2.833 -14.034 37.642 1.00 62.44 181 LYS A C 1
ATOM 1513 O O . LYS A 1 181 ? -2.234 -14.644 38.518 1.00 62.44 181 LYS A O 1
ATOM 1518 N N . LEU A 1 182 ? -2.797 -14.412 36.360 1.00 59.88 182 LEU A N 1
ATOM 1519 C CA . LEU A 1 182 ? -2.083 -15.602 35.869 1.00 59.88 182 LEU A CA 1
ATOM 1520 C C . LEU A 1 182 ? -0.595 -15.348 35.559 1.00 59.88 182 LEU A C 1
ATOM 1522 O O . LEU A 1 182 ? 0.071 -16.209 34.996 1.00 59.88 182 LEU A O 1
ATOM 1526 N N . GLY A 1 183 ? -0.046 -14.187 35.932 1.00 49.81 183 GLY A N 1
ATOM 1527 C CA . GLY A 1 183 ? 1.399 -13.937 35.861 1.00 49.81 183 GLY A CA 1
ATOM 1528 C C . GLY A 1 183 ? 1.959 -13.710 34.454 1.00 49.81 183 GLY A C 1
ATOM 1529 O O . GLY A 1 183 ? 3.175 -13.624 34.300 1.00 49.81 183 GLY A O 1
ATOM 1530 N N . LEU A 1 184 ? 1.114 -13.536 33.433 1.00 50.16 184 LEU A N 1
ATOM 1531 C CA . LEU A 1 184 ? 1.550 -12.973 32.156 1.00 50.16 184 LEU A CA 1
ATOM 1532 C C . LEU A 1 184 ? 1.760 -11.468 32.336 1.00 50.16 184 LEU A C 1
ATOM 1534 O O . LEU A 1 184 ? 0.930 -10.639 31.971 1.00 50.16 184 LEU A O 1
ATOM 1538 N N . ILE A 1 185 ? 2.894 -11.119 32.945 1.00 44.31 185 ILE A N 1
ATOM 1539 C CA . ILE A 1 185 ? 3.460 -9.782 32.854 1.00 44.31 185 ILE A CA 1
ATOM 1540 C C . ILE A 1 185 ? 3.802 -9.584 31.376 1.00 44.31 185 ILE A C 1
ATOM 1542 O O . ILE A 1 185 ? 4.892 -9.933 30.927 1.00 44.31 185 ILE A O 1
ATOM 1546 N N . VAL A 1 186 ? 2.878 -9.014 30.605 1.00 52.75 186 VAL A N 1
ATOM 1547 C CA . VAL A 1 186 ? 3.261 -8.308 29.386 1.00 52.75 186 VAL A CA 1
ATOM 1548 C C . VAL A 1 186 ? 4.022 -7.086 29.884 1.00 52.75 186 VAL A C 1
ATOM 1550 O O . VAL A 1 186 ? 3.434 -6.064 30.239 1.00 52.75 186 VAL A O 1
ATOM 1553 N N . LYS A 1 187 ? 5.342 -7.235 30.051 1.00 35.03 187 LYS A N 1
ATOM 1554 C CA . LYS A 1 187 ? 6.223 -6.095 30.277 1.00 35.03 187 LYS A CA 1
ATOM 1555 C C . LYS A 1 187 ? 6.086 -5.233 29.032 1.00 35.03 187 LYS A C 1
ATOM 1557 O O . LYS A 1 187 ? 6.612 -5.572 27.978 1.00 35.03 187 LYS A O 1
ATOM 1562 N N . ASN A 1 188 ? 5.329 -4.152 29.162 1.00 40.22 188 ASN A N 1
ATOM 1563 C CA . ASN A 1 188 ? 5.335 -3.067 28.201 1.00 40.22 188 ASN A CA 1
ATOM 1564 C C . ASN A 1 188 ? 6.726 -2.433 28.252 1.00 40.22 188 ASN A C 1
ATOM 1566 O O . ASN A 1 188 ? 6.995 -1.562 29.074 1.00 40.22 188 ASN A O 1
ATOM 1570 N N . SER A 1 189 ? 7.616 -2.935 27.411 1.00 33.44 189 SER A N 1
ATOM 1571 C CA . SER A 1 189 ? 8.860 -2.282 27.039 1.00 33.44 189 SER A CA 1
ATOM 1572 C C . SER A 1 189 ? 8.848 -2.159 25.523 1.00 33.44 189 SER A C 1
ATOM 1574 O O . SER A 1 189 ? 9.197 -3.108 24.824 1.00 33.44 189 SER A O 1
ATOM 1576 N N . TRP A 1 190 ? 8.371 -1.003 25.071 1.00 40.00 190 TRP A N 1
ATOM 1577 C CA . TRP A 1 190 ? 8.678 -0.391 23.785 1.00 40.00 190 TRP A CA 1
ATOM 1578 C C . TRP A 1 190 ? 9.201 1.008 24.092 1.00 40.00 190 TRP A C 1
ATOM 1580 O O . TRP A 1 190 ? 8.561 1.678 24.939 1.00 40.00 190 TRP A O 1
#

Foldseek 3Di:
DPVVVVVVVVVVVVVVVPPPPPPPVPFAWQWKFKDWDDDQKTWIWIWTATPVQKIKIWIWIGHPPDTDIDIDIAGWDDDQQKIATPPAAGPVFRARIWGAEQQKTWSQRGNDTDITGTPDHPGHHHYQEDCVPPPDDDDDFDRQVVPDDPPDDDDDGDDDHHVVVVVVVVVVVVVCVVCVVVPPPPPPDD

pLDDT: mean 80.38, std 17.59, range [33.44, 98.31]

Organism: NCBI:txid1141221